Protein AF-K9YXH7-F1 (afdb_monomer_lite)

Secondary structure (DSSP, 8-state):
---------------------HHHHHHHHHHHHHHHHHHHHHHHHHHHHHHHHHHHHHHHHHHHHHHHHHHHHHHHTTTSPPPTT--PPPBP--SSGGGPPPP-EEESSPPSSTTEEEEE-SS-SSS--EEEEEEE---EE-SSSSSTTSEEEEEEEEEEEEGGGHHHHHS-GGG--SSPPP-STTS-TTHHHHS-SEEEEEEEE--SSTTHHHHHHHHHHT--S-GGGTT-

Foldseek 3Di:
DDDDDDDDPPPDDPPPCPDPDPVNVVVVVVVVVVVVVVPVVVVVVVVVLVVLVVLLVVLVVVQVVVVVLLLVQLQVCLAAARPPPSLHAAAAPDPDLLPGADAQEEDCDRDPDQNYWHFDDPPPPPDGFKTKGKYWHLFAFACDDNYGSHHQKIKMKIFIAGPLLVVCSHVDRPQADSDAQDSDPPDPPSSRNHYTSDMDMDMHHDDNDPCSVVSVVCRVVVVRAHPVNPPD

Radius of gyration: 32.11 Å; chains: 1; bounding box: 50×39×127 Å

Structure (mmCIF, N/CA/C/O backbone):
data_AF-K9YXH7-F1
#
_entry.id   AF-K9YXH7-F1
#
loop_
_atom_site.group_PDB
_atom_site.id
_atom_site.type_symbol
_atom_site.label_atom_id
_atom_site.label_alt_id
_atom_site.label_comp_id
_atom_site.label_asym_id
_atom_site.label_entity_id
_atom_site.label_seq_id
_atom_site.pdbx_PDB_ins_code
_atom_site.Cartn_x
_atom_site.Cartn_y
_atom_site.Cartn_z
_atom_site.occupancy
_atom_site.B_iso_or_equiv
_atom_site.auth_seq_id
_atom_site.auth_comp_id
_atom_site.auth_asym_id
_atom_site.auth_atom_id
_atom_site.pdbx_PDB_model_num
ATOM 1 N N . MET A 1 1 ? 19.233 21.476 95.643 1.00 42.69 1 MET A N 1
ATOM 2 C CA . MET A 1 1 ? 18.326 22.584 95.281 1.00 42.69 1 MET A CA 1
ATOM 3 C C . MET A 1 1 ? 17.684 22.260 93.942 1.00 42.69 1 MET A C 1
ATOM 5 O O . MET A 1 1 ? 18.399 22.058 92.976 1.00 42.69 1 MET A O 1
ATOM 9 N N . ASN A 1 2 ? 16.355 22.175 93.973 1.00 47.78 2 ASN A N 1
ATOM 10 C CA . ASN A 1 2 ? 15.365 22.302 92.900 1.00 47.78 2 ASN A CA 1
ATOM 11 C C . ASN A 1 2 ? 15.342 21.308 91.728 1.00 47.78 2 ASN A C 1
ATOM 13 O O . ASN A 1 2 ? 16.007 21.463 90.711 1.00 47.78 2 ASN A O 1
ATOM 17 N N . GLN A 1 3 ? 14.412 20.359 91.879 1.00 48.78 3 GLN A N 1
ATOM 18 C CA . GLN A 1 3 ? 13.640 19.759 90.798 1.00 48.78 3 GLN A CA 1
ATOM 19 C C . GLN A 1 3 ? 12.806 20.818 90.056 1.00 48.78 3 GLN A C 1
ATOM 21 O O . GLN A 1 3 ? 12.222 21.693 90.695 1.00 48.78 3 GLN A O 1
ATOM 26 N N . LEU A 1 4 ? 12.652 20.649 88.741 1.00 56.47 4 LEU A N 1
ATOM 27 C CA . LEU A 1 4 ? 11.488 21.105 87.976 1.00 56.47 4 LEU A CA 1
ATOM 28 C C . LEU A 1 4 ? 11.152 20.044 86.913 1.00 56.47 4 LEU A C 1
ATOM 30 O O . LEU A 1 4 ? 11.965 19.824 86.015 1.00 56.47 4 LEU A O 1
ATOM 34 N N . PRO A 1 5 ? 9.979 19.392 86.969 1.00 61.81 5 PRO A N 1
ATOM 35 C CA . PRO A 1 5 ? 9.445 18.647 85.839 1.00 61.81 5 PRO A CA 1
ATOM 36 C C . PRO A 1 5 ? 8.579 19.568 84.964 1.00 61.81 5 PRO A C 1
ATOM 38 O O . PRO A 1 5 ? 7.597 20.151 85.423 1.00 61.81 5 PRO A O 1
ATOM 41 N N . VAL A 1 6 ? 8.930 19.686 83.682 1.00 67.81 6 VAL A N 1
ATOM 42 C CA . VAL A 1 6 ? 8.092 20.331 82.662 1.00 67.81 6 VAL A CA 1
ATOM 43 C C . VAL A 1 6 ? 7.016 19.333 82.240 1.00 67.81 6 VAL A C 1
ATOM 45 O O . VAL A 1 6 ? 7.279 18.379 81.512 1.00 67.81 6 VAL A O 1
ATOM 48 N N . SER A 1 7 ? 5.798 19.541 82.732 1.00 61.22 7 SER A N 1
ATOM 49 C CA . SER A 1 7 ? 4.615 18.780 82.332 1.00 61.22 7 SER A CA 1
ATOM 50 C C . SER A 1 7 ? 4.076 19.352 81.016 1.00 61.22 7 SER A C 1
ATOM 52 O O . SER A 1 7 ? 3.487 20.432 80.997 1.00 61.22 7 SER A O 1
ATOM 54 N N . GLN A 1 8 ? 4.323 18.667 79.895 1.00 62.09 8 GLN A N 1
ATOM 55 C CA . GLN A 1 8 ? 3.686 18.986 78.616 1.00 62.09 8 GLN A CA 1
ATOM 56 C C . GLN A 1 8 ? 2.318 18.305 78.550 1.00 62.09 8 GLN A C 1
ATOM 58 O O . GLN A 1 8 ? 2.197 17.113 78.272 1.00 62.09 8 GLN A O 1
ATOM 63 N N . THR A 1 9 ? 1.274 19.085 78.806 1.00 56.44 9 THR A N 1
ATOM 64 C CA . THR A 1 9 ? -0.117 18.683 78.610 1.00 56.44 9 THR A CA 1
ATOM 65 C C . THR A 1 9 ? -0.405 18.583 77.112 1.00 56.44 9 THR A C 1
ATOM 67 O O . THR A 1 9 ? -0.662 19.590 76.449 1.00 56.44 9 THR A O 1
ATOM 70 N N . ILE A 1 10 ? -0.374 17.368 76.564 1.00 61.75 10 ILE A N 1
ATOM 71 C CA . ILE A 1 10 ? -0.907 17.078 75.229 1.00 61.75 10 ILE A CA 1
ATOM 72 C C . ILE A 1 10 ? -2.424 17.302 75.293 1.00 61.75 10 ILE A C 1
ATOM 74 O O . ILE A 1 10 ? -3.167 16.496 75.851 1.00 61.75 10 ILE A O 1
ATOM 78 N N . ARG A 1 11 ? -2.893 18.435 74.759 1.00 60.75 11 ARG A N 1
ATOM 79 C CA . ARG A 1 11 ? -4.321 18.682 74.527 1.00 60.75 11 ARG A CA 1
ATOM 80 C C . ARG A 1 11 ? -4.808 17.694 73.470 1.00 60.75 11 ARG A C 1
ATOM 82 O O . ARG A 1 11 ? -4.493 17.843 72.293 1.00 60.75 11 ARG A O 1
ATOM 89 N N . GLY A 1 12 ? -5.588 16.704 73.895 1.00 59.88 12 GLY A N 1
ATOM 90 C CA . GLY A 1 12 ? -6.367 15.873 72.987 1.00 59.88 12 GLY A CA 1
ATOM 91 C C . GLY A 1 12 ? -7.334 16.750 72.197 1.00 59.88 12 GLY A C 1
ATOM 92 O O . GLY A 1 12 ? -8.196 17.413 72.773 1.00 59.88 12 GLY A O 1
ATOM 93 N N . VAL A 1 13 ? -7.170 16.776 70.877 1.00 62.16 13 VAL A N 1
ATOM 94 C CA . VAL A 1 13 ? -8.180 17.303 69.962 1.00 62.16 13 VAL A CA 1
ATOM 95 C C . VAL A 1 13 ? -9.383 16.373 70.080 1.00 62.16 13 VAL A C 1
ATOM 97 O O . VAL A 1 13 ? -9.279 15.180 69.801 1.00 62.16 13 VAL A O 1
ATOM 100 N N . SER A 1 14 ? -10.519 16.891 70.542 1.00 57.06 14 SER A N 1
ATOM 101 C CA . SER A 1 14 ? -11.770 16.144 70.560 1.00 57.06 14 SER A CA 1
ATOM 102 C C . SER A 1 14 ? -12.183 15.853 69.118 1.00 57.06 14 SER A C 1
ATOM 104 O O . SER A 1 14 ? -12.699 16.708 68.399 1.00 57.06 14 SER A O 1
ATOM 106 N N . HIS A 1 15 ? -11.938 14.624 68.669 1.00 58.75 15 HIS A N 1
ATOM 107 C CA . HIS A 1 15 ? -12.549 14.119 67.453 1.00 58.75 15 HIS A CA 1
ATOM 108 C C . HIS A 1 15 ? -14.052 14.006 67.696 1.00 58.75 15 HIS A C 1
ATOM 110 O O . HIS A 1 15 ? -14.538 13.061 68.313 1.00 58.75 15 HIS A O 1
ATOM 116 N N . SER A 1 16 ? -14.785 15.017 67.228 1.00 55.75 16 SER A N 1
ATOM 117 C CA . SER A 1 16 ? -16.222 14.933 67.013 1.00 55.75 16 SER A CA 1
ATOM 118 C C . SER A 1 16 ? -16.457 13.814 66.001 1.00 55.75 16 SER A C 1
ATOM 120 O O . SER A 1 16 ? -16.383 14.017 64.791 1.00 55.75 16 SER A O 1
ATOM 122 N N . GLN A 1 17 ? -16.681 12.605 66.511 1.00 56.12 17 GLN A N 1
ATOM 123 C CA . GLN A 1 17 ? -17.187 11.475 65.748 1.00 56.12 17 GLN A CA 1
ATOM 124 C C . GLN A 1 17 ? -18.649 11.771 65.394 1.00 56.12 17 GLN A C 1
ATOM 126 O O . GLN A 1 17 ? -19.582 11.222 65.974 1.00 56.12 17 GLN A O 1
ATOM 131 N N . LYS A 1 18 ? -18.862 12.695 64.452 1.00 60.03 18 LYS A N 1
ATOM 132 C CA . LYS A 1 18 ? -20.087 12.706 63.657 1.00 60.03 18 LYS A CA 1
ATOM 133 C C . LYS A 1 18 ? -20.058 11.410 62.859 1.00 60.03 18 LYS A C 1
ATOM 135 O O . LYS A 1 18 ? -19.244 11.263 61.953 1.00 60.03 18 LYS A O 1
ATOM 140 N N . GLY A 1 19 ? -20.860 10.442 63.293 1.00 57.41 19 GLY A N 1
ATOM 141 C CA . GLY A 1 19 ? -20.971 9.150 62.634 1.00 57.41 19 GLY A CA 1
ATOM 142 C C . GLY A 1 19 ? -21.248 9.353 61.150 1.00 57.41 19 GLY A C 1
ATOM 143 O O . GLY A 1 19 ? -22.169 10.091 60.802 1.00 57.41 19 GLY A O 1
ATOM 144 N N . LEU A 1 20 ? -20.434 8.712 60.306 1.00 64.19 20 LEU A N 1
ATOM 145 C CA . LEU A 1 20 ? -20.708 8.535 58.884 1.00 64.19 20 LEU A CA 1
ATOM 146 C C . LEU A 1 20 ? -22.151 8.061 58.748 1.00 64.19 20 LEU A C 1
ATOM 148 O O . LEU A 1 20 ? -22.488 6.935 59.120 1.00 64.19 20 LEU A O 1
ATOM 152 N N . THR A 1 21 ? -23.027 8.940 58.278 1.00 82.81 21 THR A N 1
ATOM 153 C CA . THR A 1 21 ? -24.417 8.554 58.068 1.00 82.81 21 THR A CA 1
ATOM 154 C C . THR A 1 21 ? -24.466 7.645 56.841 1.00 82.81 21 THR A C 1
ATOM 156 O O . THR A 1 21 ? -23.789 7.892 55.846 1.00 82.81 21 THR A O 1
ATOM 159 N N . LEU A 1 22 ? -25.257 6.571 56.890 1.00 86.69 22 LEU A N 1
ATOM 160 C CA . LEU A 1 22 ? -25.404 5.608 55.784 1.00 86.69 22 LEU A CA 1
ATOM 161 C C . LEU A 1 22 ? -25.789 6.315 54.461 1.00 86.69 22 LEU A C 1
ATOM 163 O O . LEU A 1 22 ? -25.387 5.910 53.369 1.00 86.69 22 LEU A O 1
ATOM 167 N N . LEU A 1 23 ? -26.494 7.445 54.578 1.00 87.31 23 LEU A N 1
ATOM 168 C CA . LEU A 1 23 ? -26.861 8.324 53.473 1.00 87.31 23 LEU A CA 1
ATOM 169 C C . LEU A 1 23 ? -25.646 9.016 52.828 1.00 87.31 23 LEU A C 1
ATOM 171 O O . LEU A 1 23 ? -25.558 9.050 51.605 1.00 87.31 23 LEU A O 1
ATOM 175 N N . GLU A 1 24 ? -24.686 9.506 53.612 1.00 85.44 24 GLU A N 1
ATOM 176 C CA . GLU A 1 24 ? -23.459 10.143 53.109 1.00 85.44 24 GLU A CA 1
ATOM 177 C C . GLU A 1 24 ? -22.597 9.162 52.301 1.00 85.44 24 GLU A C 1
ATOM 179 O O . GLU A 1 24 ? -22.124 9.488 51.210 1.00 85.44 24 GLU A O 1
ATOM 184 N N . VAL A 1 25 ? -22.474 7.919 52.777 1.00 89.88 25 VAL A N 1
ATOM 185 C CA . VAL A 1 25 ? -21.767 6.852 52.049 1.00 89.88 25 VAL A CA 1
ATOM 186 C C . VAL A 1 25 ? -22.489 6.512 50.740 1.00 89.88 25 VAL A C 1
ATOM 188 O O . VAL A 1 25 ? -21.846 6.385 49.700 1.00 89.88 25 VAL A O 1
ATOM 191 N N . THR A 1 26 ? -23.823 6.435 50.755 1.00 91.88 26 THR A N 1
ATOM 192 C CA . THR A 1 26 ? -24.617 6.136 49.549 1.00 91.88 26 THR A CA 1
ATOM 193 C C . THR A 1 26 ? -24.473 7.234 48.493 1.00 91.88 26 THR A C 1
ATOM 195 O O . THR A 1 26 ? -24.214 6.939 47.327 1.00 91.88 26 THR A O 1
ATOM 198 N N . VAL A 1 27 ? -24.565 8.507 48.895 1.00 94.19 27 VAL A N 1
ATOM 199 C CA . VAL A 1 27 ? -24.371 9.651 47.987 1.00 94.19 27 VAL A CA 1
ATOM 200 C C . VAL A 1 27 ? -22.952 9.662 47.418 1.00 94.19 27 VAL A C 1
ATOM 202 O O . VAL A 1 27 ? -22.775 9.919 46.228 1.00 94.19 27 VAL A O 1
ATOM 205 N N . THR A 1 28 ? -21.950 9.321 48.230 1.00 94.25 28 THR A N 1
ATOM 206 C CA . THR A 1 28 ? -20.552 9.241 47.784 1.00 94.25 28 THR A CA 1
ATOM 207 C C . THR A 1 28 ? -20.365 8.177 46.701 1.00 94.25 28 THR A C 1
ATOM 209 O O . THR A 1 28 ? -19.741 8.455 45.678 1.00 94.25 28 THR A O 1
ATOM 212 N N . ILE A 1 29 ? -20.947 6.983 46.872 1.00 94.44 29 ILE A N 1
ATOM 213 C CA . ILE A 1 29 ? -20.877 5.906 45.870 1.00 94.44 29 ILE A CA 1
ATOM 214 C C . ILE A 1 29 ? -21.573 6.329 44.569 1.00 94.44 29 ILE A C 1
ATOM 216 O O . ILE A 1 29 ? -21.025 6.121 43.485 1.00 94.44 29 ILE A O 1
ATOM 220 N N . VAL A 1 30 ? -22.743 6.973 44.660 1.00 96.88 30 VAL A N 1
ATOM 221 C CA . VAL A 1 30 ? -23.467 7.473 43.479 1.00 96.88 30 VAL A CA 1
ATOM 222 C C . VAL A 1 30 ? -22.640 8.531 42.745 1.00 96.88 30 VAL A C 1
ATOM 224 O O . VAL A 1 30 ? -22.432 8.402 41.540 1.00 96.88 30 VAL A O 1
ATOM 227 N N . MET A 1 31 ? -22.093 9.524 43.449 1.00 96.44 31 MET A N 1
ATOM 228 C CA . MET A 1 31 ? -21.251 10.560 42.837 1.00 96.44 31 MET A CA 1
ATOM 229 C C . MET A 1 31 ? -19.999 9.968 42.186 1.00 96.44 31 MET A C 1
ATOM 231 O O . MET A 1 31 ? -19.670 10.324 41.055 1.00 96.44 31 MET A O 1
ATOM 235 N N . LEU A 1 32 ? -19.343 9.008 42.844 1.00 94.94 32 LEU A N 1
ATOM 236 C CA . LEU A 1 32 ? -18.189 8.316 42.276 1.00 94.94 32 LEU A CA 1
ATOM 237 C C . LEU A 1 32 ? -18.561 7.560 40.992 1.00 94.94 32 LEU A C 1
ATOM 239 O O . LEU A 1 32 ? -17.829 7.636 40.008 1.00 94.94 32 LEU A O 1
ATOM 243 N N . SER A 1 33 ? -19.713 6.882 40.966 1.00 96.00 33 SER A N 1
ATOM 244 C CA . SER A 1 33 ? -20.172 6.153 39.777 1.00 96.00 33 SER A CA 1
ATOM 245 C C . SER A 1 33 ? -20.441 7.077 38.583 1.00 96.00 33 SER A C 1
ATOM 247 O O . SER A 1 33 ? -20.037 6.762 37.464 1.00 96.00 33 SER A O 1
ATOM 249 N N . VAL A 1 34 ? -21.033 8.254 38.822 1.00 95.88 34 VAL A N 1
ATOM 250 C CA . VAL A 1 34 ? -21.290 9.260 37.779 1.00 95.88 34 VAL A CA 1
ATOM 251 C C . VAL A 1 34 ? -19.978 9.825 37.236 1.00 95.88 34 VAL A C 1
ATOM 253 O O . VAL A 1 34 ? -19.821 9.952 36.023 1.00 95.88 34 VAL A O 1
ATOM 256 N N . ILE A 1 35 ? -19.007 10.106 38.112 1.00 96.31 35 ILE A N 1
ATOM 257 C CA . ILE A 1 35 ? -17.681 10.590 37.703 1.00 96.31 35 ILE A CA 1
ATOM 258 C C . ILE A 1 35 ? -16.961 9.536 36.851 1.00 96.31 35 ILE A C 1
ATOM 260 O O . ILE A 1 35 ? -16.429 9.866 35.791 1.00 96.31 35 ILE A O 1
ATOM 264 N N . LEU A 1 36 ? -16.982 8.264 37.262 1.00 94.38 36 LEU A N 1
ATOM 265 C CA . LEU A 1 36 ? -16.363 7.177 36.499 1.00 94.38 36 LEU A CA 1
ATOM 266 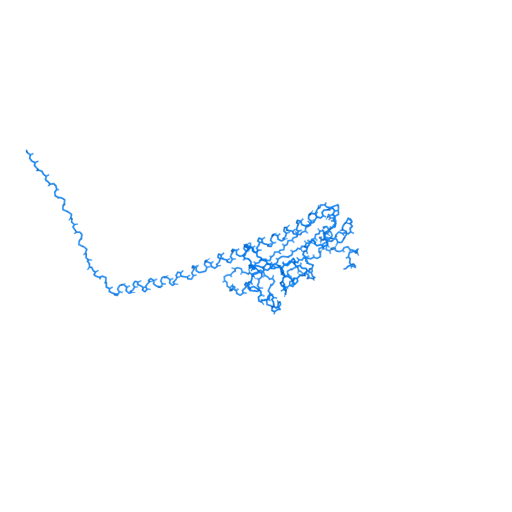C C . LEU A 1 36 ? -17.036 6.976 35.133 1.00 94.38 36 LEU A C 1
ATOM 268 O O . LEU A 1 36 ? -16.338 6.831 34.129 1.00 94.38 36 LEU A O 1
ATOM 272 N N . MET A 1 37 ? -18.372 7.038 35.066 1.00 95.06 37 MET A N 1
ATOM 273 C CA . MET A 1 37 ? -19.101 6.994 33.792 1.00 95.06 37 MET A CA 1
ATOM 274 C C . MET A 1 37 ? -18.751 8.174 32.881 1.00 95.06 37 MET A C 1
ATOM 276 O O . MET A 1 37 ? -18.622 7.983 31.676 1.00 95.06 37 MET A O 1
ATOM 280 N N . ALA A 1 38 ? -18.547 9.372 33.432 1.00 95.50 38 ALA A N 1
ATOM 281 C CA . ALA A 1 38 ? -18.155 10.540 32.648 1.00 95.50 38 ALA A CA 1
ATOM 282 C C . ALA A 1 38 ? -16.708 10.451 32.119 1.00 95.50 38 ALA A C 1
ATOM 284 O O . ALA A 1 38 ? -16.406 10.992 31.055 1.00 95.50 38 ALA A O 1
ATOM 285 N N . MET A 1 39 ? -15.812 9.752 32.826 1.00 93.56 39 MET A N 1
ATOM 286 C CA . MET A 1 39 ? -14.405 9.584 32.431 1.00 93.56 39 MET A CA 1
ATOM 287 C C . MET A 1 39 ? -14.156 8.420 31.462 1.00 93.56 39 MET A C 1
ATOM 289 O O . MET A 1 39 ? -13.145 8.426 30.758 1.00 93.56 39 MET A O 1
ATOM 293 N N . ALA A 1 40 ? -15.044 7.426 31.388 1.00 90.56 40 ALA A N 1
ATOM 294 C CA . ALA A 1 40 ? -14.839 6.262 30.523 1.00 90.56 40 ALA A CA 1
ATOM 295 C C . ALA A 1 40 ? -14.806 6.595 29.009 1.00 90.56 40 ALA A C 1
ATOM 297 O O . ALA A 1 40 ? -13.875 6.142 28.334 1.00 90.56 40 ALA A O 1
ATOM 298 N N . PRO A 1 41 ? -15.725 7.414 28.449 1.00 89.19 41 PRO A N 1
ATOM 299 C CA . PRO A 1 41 ? -15.714 7.744 27.023 1.00 89.19 41 PRO A CA 1
ATOM 300 C C . PRO A 1 41 ? -14.398 8.361 26.509 1.00 89.19 41 PRO A C 1
ATOM 302 O O . PRO A 1 41 ? -13.860 7.836 25.529 1.00 89.19 41 PRO A O 1
ATOM 305 N N . PRO A 1 42 ? -13.813 9.412 27.130 1.00 89.19 42 PRO A N 1
ATOM 306 C CA . PRO A 1 42 ? -12.579 10.008 26.613 1.00 89.19 42 PRO A CA 1
ATOM 307 C C . PRO A 1 42 ? -11.378 9.051 26.663 1.00 89.19 42 PRO A C 1
ATOM 309 O O . PRO A 1 42 ? -10.512 9.115 25.787 1.00 89.19 42 PRO A O 1
ATOM 312 N N . LEU A 1 43 ? -11.329 8.129 27.631 1.00 90.19 43 LEU A N 1
ATOM 313 C CA . LEU A 1 43 ? -10.271 7.116 27.702 1.00 90.19 43 LEU A CA 1
ATOM 314 C C . LEU A 1 43 ? -10.365 6.113 26.547 1.00 90.19 43 LEU A C 1
ATOM 316 O O . LEU A 1 43 ? -9.355 5.838 25.895 1.00 90.19 43 LEU A O 1
ATOM 320 N N . LEU A 1 44 ? -11.571 5.619 26.251 1.00 88.19 44 LEU A N 1
ATOM 321 C CA . LEU A 1 44 ? -11.805 4.705 25.128 1.00 88.19 44 LEU A CA 1
ATOM 322 C C . LEU A 1 44 ? -11.463 5.361 23.788 1.00 88.19 44 LEU A C 1
ATOM 324 O O . LEU A 1 44 ? -10.783 4.763 22.955 1.00 88.19 44 LEU A O 1
ATOM 328 N N . ILE A 1 45 ? -11.868 6.618 23.610 1.00 87.44 45 ILE A N 1
ATOM 329 C CA . ILE A 1 45 ? -11.561 7.410 22.416 1.00 87.44 45 ILE A CA 1
ATOM 330 C C . ILE A 1 45 ? -10.043 7.573 22.227 1.00 87.44 45 ILE A C 1
ATOM 332 O O . ILE A 1 45 ? -9.519 7.375 21.125 1.00 87.44 45 ILE A O 1
ATOM 336 N N . SER A 1 46 ? -9.323 7.905 23.301 1.00 88.19 46 SER A N 1
ATOM 337 C CA . SER A 1 46 ? -7.866 8.074 23.281 1.00 88.19 46 SER A CA 1
ATOM 338 C C . SER A 1 46 ? -7.149 6.773 22.910 1.00 88.19 46 SER A C 1
ATOM 340 O O . SER A 1 46 ? -6.273 6.766 22.040 1.00 88.19 46 SER A O 1
ATOM 342 N N . ALA A 1 47 ? -7.565 5.649 23.502 1.00 87.81 47 ALA A N 1
ATOM 343 C CA . ALA A 1 47 ? -7.015 4.334 23.190 1.00 87.81 47 ALA A CA 1
ATOM 344 C C . ALA A 1 47 ? -7.277 3.931 21.728 1.00 87.81 47 ALA A C 1
ATOM 346 O O . ALA A 1 47 ? -6.344 3.542 21.023 1.00 87.81 47 ALA A O 1
ATOM 347 N N . ALA A 1 48 ? -8.511 4.099 21.240 1.00 84.81 48 ALA A N 1
ATOM 348 C CA . ALA A 1 48 ? -8.875 3.782 19.861 1.00 84.81 48 ALA A CA 1
ATOM 349 C C . ALA A 1 48 ? -8.058 4.601 18.850 1.00 84.81 48 ALA A C 1
ATOM 351 O O . ALA A 1 48 ? -7.538 4.055 17.877 1.00 84.81 48 ALA A O 1
ATOM 352 N N . THR A 1 49 ? -7.878 5.899 19.107 1.00 85.44 49 THR A N 1
ATOM 353 C CA . THR A 1 49 ? -7.105 6.789 18.227 1.00 85.44 49 THR A CA 1
ATOM 354 C C . THR A 1 49 ? -5.643 6.354 18.134 1.00 85.44 49 THR A C 1
ATOM 356 O O . THR A 1 49 ? -5.081 6.328 17.042 1.00 85.44 49 THR A O 1
ATOM 359 N N . ARG A 1 50 ? -5.031 5.931 19.248 1.00 88.50 50 ARG A N 1
ATOM 360 C CA . ARG A 1 50 ? -3.649 5.419 19.256 1.00 88.50 50 ARG A CA 1
ATOM 361 C C . ARG A 1 50 ? -3.489 4.159 18.410 1.00 88.50 50 ARG A C 1
ATOM 363 O O . ARG A 1 50 ? -2.529 4.067 17.648 1.00 88.50 50 ARG A O 1
ATOM 370 N N . VAL A 1 51 ? -4.424 3.212 18.511 1.00 88.44 51 VAL A N 1
ATOM 371 C CA . VAL A 1 51 ? -4.388 1.980 17.704 1.00 88.44 51 VAL A CA 1
ATOM 372 C C . VAL A 1 51 ? -4.550 2.305 16.220 1.00 88.44 51 VAL A C 1
ATOM 374 O O . VAL A 1 51 ? -3.765 1.825 15.402 1.00 88.44 51 VAL A O 1
ATOM 377 N N . LYS A 1 52 ? -5.507 3.177 15.872 1.00 85.12 52 LYS A N 1
ATOM 378 C CA . LYS A 1 52 ? -5.704 3.628 14.487 1.00 85.12 52 LYS A CA 1
ATOM 379 C C . LYS A 1 52 ? -4.448 4.296 13.923 1.00 85.12 52 LYS A C 1
ATOM 381 O O . LYS A 1 52 ? -4.032 3.953 12.820 1.00 85.12 52 LYS A O 1
ATOM 386 N N . LEU A 1 53 ? -3.820 5.195 14.684 1.00 87.31 53 LEU A N 1
ATOM 387 C CA . LEU A 1 53 ? -2.586 5.872 14.274 1.00 87.31 53 LEU A CA 1
ATOM 388 C C . LEU A 1 53 ? -1.425 4.894 14.083 1.00 87.31 53 LEU A C 1
ATOM 390 O O . LEU A 1 53 ? -0.703 5.006 13.095 1.00 87.31 53 LEU A O 1
ATOM 394 N N . ARG A 1 54 ? -1.267 3.910 14.977 1.00 90.69 54 ARG A N 1
ATOM 395 C CA . ARG A 1 54 ? -0.220 2.888 14.847 1.00 90.69 54 ARG A CA 1
ATOM 396 C C . ARG A 1 54 ? -0.399 2.071 13.567 1.00 90.69 54 ARG A C 1
ATOM 398 O O . ARG A 1 54 ? 0.548 1.961 12.793 1.00 90.69 54 ARG A O 1
ATOM 405 N N . ARG A 1 55 ? -1.612 1.587 13.293 1.00 89.81 55 ARG A N 1
ATOM 406 C CA . ARG A 1 55 ? -1.902 0.833 12.062 1.00 89.81 55 ARG A CA 1
ATOM 407 C C . ARG A 1 55 ? -1.716 1.680 10.805 1.00 89.81 55 ARG A C 1
ATOM 409 O O . ARG A 1 55 ? -1.094 1.230 9.853 1.00 89.81 55 ARG A O 1
ATOM 416 N N . ALA A 1 56 ? -2.170 2.934 10.822 1.00 89.19 56 ALA A N 1
ATOM 417 C CA . ALA A 1 56 ? -1.944 3.860 9.713 1.00 89.19 56 ALA A CA 1
ATOM 418 C C . ALA A 1 56 ? -0.445 4.124 9.472 1.00 89.19 56 ALA A C 1
ATOM 420 O O . ALA A 1 56 ? -0.008 4.196 8.324 1.00 89.19 56 ALA A O 1
ATOM 421 N N . SER A 1 57 ? 0.364 4.228 10.536 1.00 92.06 57 SER A N 1
ATOM 422 C CA . SER A 1 57 ? 1.818 4.365 10.396 1.00 92.06 57 SER A CA 1
ATOM 423 C C . SER A 1 57 ? 2.476 3.110 9.822 1.00 92.06 57 SER A C 1
ATOM 425 O O . SER A 1 57 ? 3.330 3.238 8.952 1.00 92.06 57 SER A O 1
ATOM 427 N N . GLN A 1 58 ? 2.042 1.914 10.234 1.00 94.06 58 GLN A N 1
ATOM 428 C CA . GLN A 1 58 ? 2.540 0.648 9.686 1.00 94.06 58 GLN A CA 1
ATOM 429 C C . GLN A 1 58 ? 2.198 0.523 8.200 1.00 94.06 58 GLN A C 1
ATOM 431 O O . GLN A 1 58 ? 3.089 0.290 7.392 1.00 94.06 58 GLN A O 1
ATOM 436 N N . ALA A 1 59 ? 0.947 0.801 7.824 1.00 92.81 59 ALA A N 1
ATOM 437 C CA . ALA A 1 59 ? 0.510 0.794 6.431 1.00 92.81 59 ALA A CA 1
ATOM 438 C C . ALA A 1 59 ? 1.329 1.758 5.551 1.00 92.81 59 ALA A C 1
ATOM 440 O O . ALA A 1 59 ? 1.674 1.441 4.416 1.00 92.81 59 ALA A O 1
ATOM 441 N N . ARG A 1 60 ? 1.686 2.937 6.079 1.00 92.50 60 ARG A N 1
ATOM 442 C CA . ARG A 1 60 ? 2.544 3.901 5.375 1.00 92.50 60 ARG A CA 1
ATOM 443 C C . ARG A 1 60 ? 3.974 3.404 5.192 1.00 92.50 60 ARG A C 1
ATOM 445 O O . ARG A 1 60 ? 4.543 3.622 4.125 1.00 92.50 60 ARG A O 1
ATOM 452 N N . LEU A 1 61 ? 4.549 2.788 6.222 1.00 94.69 61 LEU A N 1
ATOM 453 C CA . LEU A 1 61 ? 5.890 2.213 6.139 1.00 94.69 61 LEU A CA 1
ATOM 454 C C . LEU A 1 61 ? 5.924 1.079 5.112 1.00 94.69 61 LEU A C 1
ATOM 456 O O . LEU A 1 61 ? 6.796 1.089 4.251 1.00 94.69 61 LEU A O 1
ATOM 460 N N . LEU A 1 62 ? 4.920 0.201 5.129 1.00 94.94 62 LEU A N 1
ATOM 461 C CA . LEU A 1 62 ? 4.787 -0.898 4.174 1.00 94.94 62 LEU A CA 1
ATOM 462 C C . LEU A 1 62 ? 4.660 -0.395 2.728 1.00 94.94 62 LEU A C 1
ATOM 464 O O . LEU A 1 62 ? 5.342 -0.869 1.826 1.00 94.94 62 LEU A O 1
ATOM 468 N N . ALA A 1 63 ? 3.847 0.639 2.498 1.00 94.44 63 ALA A N 1
ATOM 469 C CA . ALA A 1 63 ? 3.732 1.233 1.169 1.00 94.44 63 ALA A CA 1
ATOM 470 C C . ALA A 1 63 ? 5.043 1.878 0.682 1.00 94.44 63 ALA A C 1
ATOM 472 O O . ALA A 1 63 ? 5.379 1.785 -0.497 1.00 94.44 63 ALA A O 1
ATOM 473 N N . GLN A 1 64 ? 5.788 2.540 1.574 1.00 94.81 64 GLN A N 1
ATOM 474 C CA . GLN A 1 64 ? 7.099 3.106 1.240 1.00 94.81 64 GLN A CA 1
ATOM 475 C C . GLN A 1 64 ? 8.136 2.023 0.962 1.00 94.81 64 GLN A C 1
ATOM 477 O O . GLN A 1 64 ? 8.954 2.187 0.060 1.00 94.81 64 GLN A O 1
ATOM 482 N N . GLU A 1 65 ? 8.098 0.922 1.706 1.00 94.81 65 GLU A N 1
ATOM 483 C CA . GLU A 1 65 ? 8.945 -0.238 1.465 1.00 94.81 65 GLU A CA 1
ATOM 484 C C . GLU A 1 65 ? 8.717 -0.812 0.064 1.00 94.81 65 GLU A C 1
ATOM 486 O O . GLU A 1 65 ? 9.690 -1.019 -0.658 1.00 94.81 65 GLU A O 1
ATOM 491 N N . GLU A 1 66 ? 7.463 -0.951 -0.378 1.00 94.62 66 GLU A N 1
ATOM 492 C CA . GLU A 1 66 ? 7.162 -1.400 -1.743 1.00 94.62 66 GLU A CA 1
ATOM 493 C C . GLU A 1 66 ? 7.699 -0.450 -2.816 1.00 94.62 66 GLU A C 1
ATOM 495 O O . GLU A 1 66 ? 8.307 -0.892 -3.794 1.00 94.62 66 GLU A O 1
ATOM 500 N N . VAL A 1 67 ? 7.546 0.864 -2.627 1.00 94.19 67 VAL A N 1
ATOM 501 C CA . VAL A 1 67 ? 8.126 1.855 -3.547 1.00 94.19 67 VAL A CA 1
ATOM 502 C C . VAL A 1 67 ? 9.650 1.722 -3.592 1.00 94.19 67 VAL A C 1
ATOM 504 O O . VAL A 1 67 ? 10.230 1.661 -4.676 1.00 94.19 67 VAL A O 1
ATOM 507 N N . ASN A 1 68 ? 10.305 1.619 -2.434 1.00 94.25 68 ASN A N 1
ATOM 508 C CA . ASN A 1 68 ? 11.757 1.469 -2.344 1.00 94.25 68 ASN A CA 1
ATOM 509 C C . ASN A 1 68 ? 12.237 0.153 -2.969 1.00 94.25 68 ASN A C 1
ATOM 511 O O . ASN A 1 68 ? 13.280 0.124 -3.624 1.00 94.25 68 ASN A O 1
ATOM 515 N N . ARG A 1 69 ? 11.480 -0.937 -2.805 1.00 93.81 69 ARG A N 1
ATOM 516 C CA . ARG A 1 69 ? 11.770 -2.241 -3.411 1.00 93.81 69 ARG A CA 1
ATOM 517 C C . ARG A 1 69 ? 11.747 -2.139 -4.931 1.00 93.81 69 ARG A C 1
ATOM 519 O O . ARG A 1 69 ? 12.708 -2.554 -5.581 1.00 93.81 69 ARG A O 1
ATOM 526 N N . VAL A 1 70 ? 10.691 -1.544 -5.492 1.00 92.81 70 VAL A N 1
ATOM 527 C CA . VAL A 1 70 ? 10.561 -1.333 -6.940 1.00 92.81 70 VAL A CA 1
ATOM 528 C C . VAL A 1 70 ? 11.670 -0.416 -7.448 1.00 92.81 70 VAL A C 1
ATOM 530 O O . VAL A 1 70 ? 12.355 -0.778 -8.399 1.00 92.81 70 VAL A O 1
ATOM 533 N N . GLN A 1 71 ? 11.937 0.708 -6.780 1.00 91.19 71 GLN A N 1
ATOM 534 C CA . GLN A 1 71 ? 13.068 1.578 -7.123 1.00 91.19 71 GLN A CA 1
ATOM 535 C C . GLN A 1 71 ? 14.400 0.816 -7.109 1.00 91.19 71 GLN A C 1
ATOM 537 O O . GLN A 1 71 ? 15.191 0.940 -8.041 1.00 91.19 71 GLN A O 1
ATOM 542 N N . GLY A 1 72 ? 14.631 -0.036 -6.108 1.00 90.50 72 GLY A N 1
ATOM 543 C CA . GLY A 1 72 ? 15.823 -0.875 -6.020 1.00 90.50 72 GLY A CA 1
ATOM 544 C C . GLY A 1 72 ? 15.960 -1.860 -7.184 1.00 90.50 72 GLY A C 1
ATOM 545 O O . GLY A 1 72 ? 17.061 -2.038 -7.704 1.00 90.50 72 GLY A O 1
ATOM 546 N N . ILE A 1 73 ? 14.863 -2.475 -7.635 1.00 89.75 73 ILE A N 1
ATOM 547 C CA . ILE A 1 73 ? 14.850 -3.347 -8.823 1.00 89.75 73 ILE A CA 1
ATOM 548 C C . ILE A 1 73 ? 15.201 -2.547 -10.081 1.00 89.75 73 ILE A C 1
ATOM 550 O O . ILE A 1 73 ? 16.061 -2.960 -10.863 1.00 89.75 73 ILE A O 1
ATOM 554 N N . MET A 1 74 ? 14.589 -1.373 -10.234 1.00 87.19 74 MET A N 1
ATOM 555 C CA . MET A 1 74 ? 14.804 -0.484 -11.374 1.00 87.19 74 MET A CA 1
ATOM 556 C C . MET A 1 74 ? 16.258 0.009 -11.453 1.00 87.19 74 MET A C 1
ATOM 558 O O . MET A 1 74 ? 16.837 0.024 -12.542 1.00 87.19 74 MET A O 1
ATOM 562 N N . MET A 1 75 ? 16.877 0.325 -10.309 1.00 83.94 75 MET A N 1
ATOM 563 C CA . MET A 1 75 ? 18.290 0.721 -10.211 1.00 83.94 75 MET A CA 1
ATOM 564 C C . MET A 1 75 ? 19.263 -0.443 -10.451 1.00 83.94 75 MET A C 1
ATOM 566 O O . MET A 1 75 ? 20.335 -0.253 -11.016 1.00 83.94 75 MET A O 1
ATOM 570 N N . ARG A 1 76 ? 18.930 -1.670 -10.026 1.00 83.25 76 ARG A N 1
ATOM 571 C CA . ARG A 1 76 ? 19.828 -2.832 -10.186 1.00 83.25 76 ARG A CA 1
ATOM 572 C C . ARG A 1 76 ? 19.937 -3.320 -11.625 1.00 83.25 76 ARG A C 1
ATOM 574 O O . ARG A 1 76 ? 20.961 -3.881 -11.995 1.00 83.25 76 ARG A O 1
ATOM 581 N N . SER A 1 77 ? 18.915 -3.102 -12.446 1.00 74.31 77 SER A N 1
ATOM 582 C CA . SER A 1 77 ? 18.896 -3.550 -13.845 1.00 74.31 77 SER A CA 1
ATOM 583 C C . SER A 1 77 ? 19.632 -2.570 -14.792 1.00 74.31 77 SER A C 1
ATOM 585 O O . SER A 1 77 ? 19.365 -2.517 -15.986 1.00 74.31 77 SER A O 1
ATOM 587 N N . ARG A 1 78 ? 20.600 -1.797 -14.282 1.00 67.00 78 ARG A N 1
ATOM 588 C CA . ARG A 1 78 ? 21.388 -0.799 -15.027 1.00 67.00 78 ARG A CA 1
ATOM 589 C C . ARG A 1 78 ? 21.920 -1.294 -16.375 1.00 67.00 78 ARG A C 1
ATOM 591 O O . ARG A 1 78 ? 21.686 -0.642 -17.385 1.00 67.00 78 ARG A O 1
ATOM 598 N N . ASP A 1 79 ? 22.512 -2.486 -16.420 1.00 62.94 79 ASP A N 1
ATOM 599 C CA . ASP A 1 79 ? 23.221 -2.991 -17.613 1.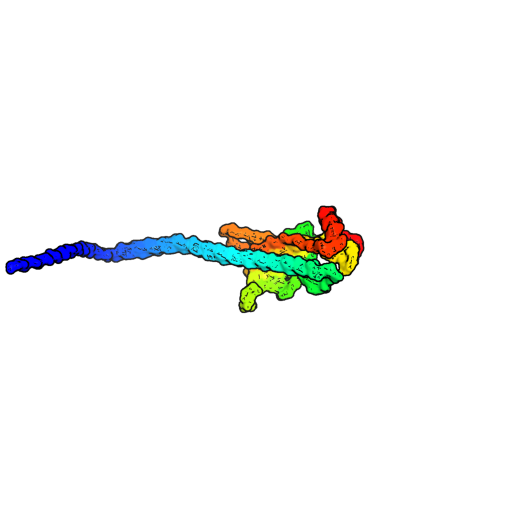00 62.94 79 ASP A CA 1
ATOM 600 C C . ASP A 1 79 ? 22.541 -4.191 -18.294 1.00 62.94 79 ASP A C 1
ATOM 602 O O . ASP A 1 79 ? 23.033 -4.704 -19.296 1.00 62.94 79 ASP A O 1
ATOM 606 N N . GLN A 1 80 ? 21.415 -4.664 -17.756 1.00 70.31 80 GLN A N 1
ATOM 607 C CA . GLN A 1 80 ? 20.704 -5.842 -18.261 1.00 70.31 80 GLN A CA 1
ATOM 608 C C . GLN A 1 80 ? 19.215 -5.559 -18.369 1.00 70.31 80 GLN A C 1
ATOM 610 O O . GLN A 1 80 ? 18.699 -4.675 -17.683 1.00 70.31 80 GLN A O 1
ATOM 615 N N . SER A 1 81 ? 18.522 -6.322 -19.210 1.00 77.31 81 SER A N 1
ATOM 616 C CA . SER A 1 81 ? 17.067 -6.316 -19.207 1.00 77.31 81 SER A CA 1
ATOM 617 C C . SER A 1 81 ? 16.531 -6.670 -17.821 1.00 77.31 81 SER A C 1
ATOM 619 O O . SER A 1 81 ? 17.139 -7.463 -17.092 1.00 77.31 81 SER A O 1
ATOM 621 N N . LEU A 1 82 ? 15.396 -6.090 -17.450 1.00 79.94 82 LEU A N 1
ATOM 622 C CA . LEU A 1 82 ? 14.663 -6.473 -16.256 1.00 79.94 82 LEU A CA 1
ATOM 623 C C . LEU A 1 82 ? 14.420 -7.988 -16.311 1.00 79.94 82 LEU A C 1
ATOM 625 O O . LEU A 1 82 ? 14.022 -8.516 -17.354 1.00 79.94 82 LEU A O 1
ATOM 629 N N . PRO A 1 83 ? 14.690 -8.725 -15.221 1.00 74.81 83 PRO A N 1
ATOM 630 C CA . PRO A 1 83 ? 14.423 -10.152 -15.215 1.00 74.81 83 PRO A CA 1
ATOM 631 C C . PRO A 1 83 ? 12.930 -10.390 -15.468 1.00 74.81 83 PRO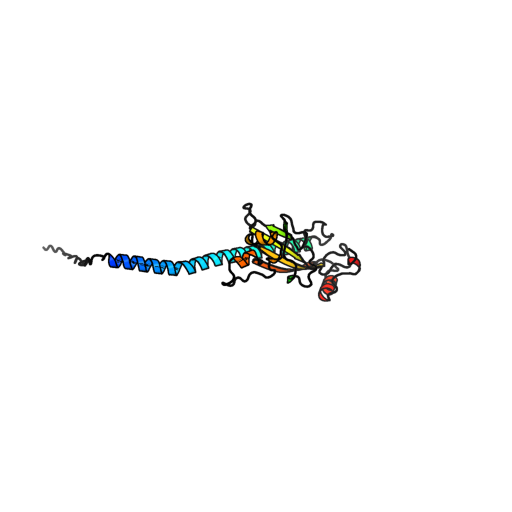 A C 1
ATOM 633 O O . PRO A 1 83 ? 12.091 -9.634 -14.986 1.00 74.81 83 PRO A O 1
ATOM 636 N N . ALA A 1 84 ? 12.581 -11.471 -16.169 1.00 67.12 84 ALA A N 1
ATOM 637 C CA . ALA A 1 84 ? 11.179 -11.817 -16.444 1.00 67.12 84 ALA A CA 1
ATOM 638 C C . ALA A 1 84 ? 10.312 -11.902 -15.165 1.00 67.12 84 ALA A C 1
ATOM 640 O O . ALA A 1 84 ? 9.111 -11.667 -15.214 1.00 67.12 84 ALA A O 1
ATOM 641 N N . ASN A 1 85 ? 10.945 -12.154 -14.012 1.00 69.19 85 ASN A N 1
ATOM 642 C CA . ASN A 1 85 ? 10.324 -12.210 -12.686 1.00 69.19 85 ASN A CA 1
ATOM 643 C C . ASN A 1 85 ? 10.665 -10.983 -11.822 1.00 69.19 85 ASN A C 1
ATOM 645 O O . ASN A 1 85 ? 10.823 -11.098 -10.608 1.00 69.19 85 ASN A O 1
ATOM 649 N N . ALA A 1 86 ? 10.853 -9.809 -12.425 1.00 76.06 86 ALA A N 1
ATOM 650 C CA . ALA A 1 86 ? 11.263 -8.605 -11.707 1.00 76.06 86 ALA A CA 1
ATOM 651 C C . ALA A 1 86 ? 10.243 -8.116 -10.660 1.00 76.06 86 ALA A C 1
ATOM 653 O O . ALA A 1 86 ? 10.559 -7.171 -9.945 1.00 76.06 86 ALA A O 1
ATOM 654 N N . ASN A 1 87 ? 9.059 -8.739 -10.527 1.00 86.81 87 ASN A N 1
ATOM 655 C CA . ASN A 1 87 ? 8.007 -8.350 -9.577 1.00 86.81 87 ASN A CA 1
ATOM 656 C C . ASN A 1 87 ? 7.795 -6.827 -9.581 1.00 86.81 87 ASN A C 1
ATOM 658 O O . ASN A 1 87 ? 7.861 -6.153 -8.544 1.00 86.81 87 ASN A O 1
ATOM 662 N N . ILE A 1 88 ? 7.651 -6.297 -10.798 1.00 89.50 88 ILE A N 1
ATOM 663 C CA . ILE A 1 88 ? 7.328 -4.900 -11.076 1.00 89.50 88 ILE A CA 1
ATOM 664 C C . ILE A 1 88 ? 5.807 -4.784 -11.012 1.00 89.50 88 ILE A C 1
ATOM 666 O O . ILE A 1 88 ? 5.133 -5.701 -11.489 1.00 89.50 88 ILE A O 1
ATOM 670 N N . PRO A 1 89 ? 5.257 -3.685 -10.468 1.00 93.69 89 PRO A N 1
ATOM 671 C CA . PRO A 1 89 ? 3.819 -3.514 -10.389 1.00 93.69 89 PRO A CA 1
ATOM 672 C C . PRO A 1 89 ? 3.131 -3.716 -11.752 1.00 93.69 89 PRO A C 1
ATOM 674 O O . PRO A 1 89 ? 3.674 -3.292 -12.786 1.00 93.69 89 PRO A O 1
ATOM 677 N N . PRO A 1 90 ? 1.935 -4.320 -11.766 1.00 93.88 90 PRO A N 1
ATOM 678 C CA . PRO A 1 90 ? 1.146 -4.492 -12.975 1.00 93.88 90 PRO A CA 1
ATOM 679 C C . PRO A 1 90 ? 0.661 -3.147 -13.521 1.00 93.88 90 PRO A C 1
ATOM 681 O O . PRO A 1 90 ? 0.433 -2.189 -12.774 1.00 93.88 90 PRO A O 1
ATOM 684 N N . ILE A 1 91 ? 0.515 -3.074 -14.844 1.00 92.75 91 ILE A N 1
ATOM 685 C CA . ILE A 1 91 ? 0.077 -1.861 -15.538 1.00 92.75 91 ILE A CA 1
ATOM 686 C C . ILE A 1 91 ? -1.438 -1.696 -15.368 1.00 92.75 91 ILE A C 1
ATOM 688 O O . ILE A 1 91 ? -2.217 -2.608 -15.633 1.00 92.75 91 ILE A O 1
ATOM 692 N N . SER A 1 92 ? -1.846 -0.510 -14.934 1.00 93.12 92 SER A N 1
ATOM 693 C CA . SER A 1 92 ? -3.226 -0.052 -14.880 1.00 93.12 92 SER A CA 1
ATOM 694 C C . SER A 1 92 ? -3.583 0.651 -16.182 1.00 93.12 92 SER A C 1
ATOM 696 O O . SER A 1 92 ? -2.889 1.571 -16.609 1.00 93.12 92 SER A O 1
ATOM 698 N N . ASN A 1 93 ? -4.709 0.254 -16.773 1.00 88.44 93 ASN A N 1
ATOM 699 C CA . ASN A 1 93 ? -5.280 0.903 -17.956 1.00 88.44 93 ASN A CA 1
ATOM 700 C C . ASN A 1 93 ? -6.162 2.114 -17.596 1.00 88.44 93 ASN A C 1
ATOM 702 O O . ASN A 1 93 ? -6.877 2.635 -18.451 1.00 88.44 93 ASN A O 1
ATOM 706 N N . ALA A 1 94 ? -6.180 2.529 -16.326 1.00 87.88 94 ALA A N 1
ATOM 707 C CA . ALA A 1 94 ? -6.959 3.678 -15.890 1.00 87.88 94 ALA A CA 1
ATOM 708 C C . ALA A 1 94 ? -6.347 4.989 -16.409 1.00 87.88 94 ALA A C 1
ATOM 710 O O . ALA A 1 94 ? -5.131 5.167 -16.391 1.00 87.88 94 ALA A O 1
ATOM 711 N N . SER A 1 95 ? -7.203 5.938 -16.796 1.00 83.75 95 SER A N 1
ATOM 712 C CA . SER A 1 95 ? -6.816 7.304 -17.185 1.00 83.75 95 SER A CA 1
ATOM 713 C C . SER A 1 95 ? -6.074 8.051 -16.078 1.00 83.75 95 SER A C 1
ATOM 715 O O . SER A 1 95 ? -5.229 8.901 -16.348 1.00 83.75 95 SER A O 1
ATOM 717 N N . ASN A 1 96 ? -6.392 7.734 -14.825 1.00 87.69 96 ASN A N 1
ATOM 718 C CA . ASN A 1 96 ? -5.719 8.243 -13.646 1.00 87.69 96 ASN A CA 1
ATOM 719 C C . ASN A 1 96 ? -5.394 7.070 -12.717 1.00 87.69 96 ASN A C 1
ATOM 721 O O . ASN A 1 96 ? -6.260 6.246 -12.425 1.00 87.69 96 ASN A O 1
ATOM 725 N N . LEU A 1 97 ? -4.172 7.026 -12.178 1.00 88.81 97 LEU A N 1
ATOM 726 C CA . LEU A 1 97 ? -3.779 6.033 -11.175 1.00 88.81 97 LEU A CA 1
ATOM 727 C C . LEU A 1 97 ? -4.761 5.954 -10.000 1.00 88.81 97 LEU A C 1
ATOM 729 O O . LEU A 1 97 ? -5.019 4.862 -9.494 1.00 88.81 97 LEU A O 1
ATOM 733 N N . ALA A 1 98 ? -5.329 7.087 -9.580 1.00 87.81 98 ALA A N 1
ATOM 734 C CA . ALA A 1 98 ? -6.316 7.137 -8.504 1.00 87.81 98 ALA A CA 1
ATOM 735 C C . ALA A 1 98 ? -7.599 6.347 -8.828 1.00 87.81 98 ALA A C 1
ATOM 737 O O . ALA A 1 98 ? -8.246 5.836 -7.917 1.00 87.81 98 ALA A O 1
ATOM 738 N N . GLU A 1 99 ? -7.937 6.190 -10.109 1.00 89.94 99 GLU A N 1
ATOM 739 C CA . GLU A 1 99 ? -9.136 5.494 -10.584 1.00 89.94 99 GLU A CA 1
ATOM 740 C C . GLU A 1 99 ? -8.917 3.997 -10.803 1.00 89.94 99 GLU A C 1
ATOM 742 O O . GLU A 1 99 ? -9.894 3.286 -11.059 1.00 89.94 99 GLU A O 1
ATOM 747 N N . THR A 1 100 ? -7.679 3.507 -10.653 1.00 92.19 100 THR A N 1
ATOM 748 C CA . THR A 1 100 ? -7.345 2.081 -10.778 1.00 92.19 100 THR A CA 1
ATOM 749 C C . THR A 1 100 ? -8.334 1.239 -9.984 1.00 92.19 100 THR A C 1
ATOM 751 O O . THR A 1 100 ? -8.672 1.588 -8.841 1.00 92.19 100 THR A O 1
ATOM 754 N N . ALA A 1 101 ? -8.814 0.161 -10.612 1.00 91.50 101 ALA A N 1
ATOM 755 C CA . ALA A 1 101 ? -9.758 -0.773 -10.016 1.00 91.50 101 ALA A CA 1
ATOM 756 C C . ALA A 1 101 ? -9.280 -1.215 -8.628 1.00 91.50 101 ALA A C 1
ATOM 758 O O . ALA A 1 101 ? -8.083 -1.245 -8.342 1.00 91.50 101 ALA A O 1
ATOM 759 N N . VAL A 1 102 ? -10.225 -1.480 -7.740 1.00 91.94 102 VAL A N 1
ATOM 760 C CA . VAL A 1 102 ? -9.926 -2.035 -6.418 1.00 91.94 102 VAL A CA 1
ATOM 761 C C . VAL A 1 102 ? -9.605 -3.531 -6.557 1.00 91.94 102 VAL A C 1
ATOM 763 O O . VAL A 1 102 ? -9.958 -4.135 -7.575 1.00 91.94 102 VAL A O 1
ATOM 766 N N . PRO A 1 103 ? -8.907 -4.128 -5.583 1.00 92.75 103 PRO A N 1
ATOM 767 C CA . PRO A 1 103 ? -8.578 -5.540 -5.644 1.00 92.75 103 PRO A CA 1
ATOM 768 C C . PRO A 1 103 ? -9.826 -6.409 -5.442 1.00 92.75 103 PRO A C 1
ATOM 770 O O . PRO A 1 103 ? -10.721 -6.065 -4.676 1.00 92.75 103 PRO A O 1
ATOM 773 N N . THR A 1 104 ? -9.874 -7.536 -6.144 1.00 91.31 104 THR A N 1
ATOM 774 C CA . THR A 1 104 ? -10.936 -8.557 -6.088 1.00 91.31 104 THR A CA 1
ATOM 775 C C . THR A 1 104 ? -10.417 -9.909 -5.617 1.00 91.31 104 THR A C 1
ATOM 777 O O . THR A 1 104 ? -11.197 -10.821 -5.370 1.00 91.31 104 THR A O 1
ATOM 780 N N . THR A 1 105 ? -9.097 -10.081 -5.590 1.00 91.56 105 THR A N 1
ATOM 781 C CA . THR A 1 105 ? -8.443 -11.344 -5.257 1.00 91.56 105 THR A CA 1
ATOM 782 C C . THR A 1 105 ? -7.283 -11.091 -4.310 1.00 91.56 105 THR A C 1
ATOM 784 O O . THR A 1 105 ? -6.535 -10.122 -4.455 1.00 91.56 105 THR A O 1
ATOM 787 N N . ILE A 1 106 ? -7.137 -11.981 -3.333 1.00 93.00 106 ILE A N 1
ATOM 788 C CA . ILE A 1 106 ? -6.019 -11.986 -2.394 1.00 93.00 106 ILE A CA 1
ATOM 789 C C . ILE A 1 106 ? -5.027 -13.056 -2.849 1.00 93.00 106 ILE A C 1
ATOM 791 O O . ILE A 1 106 ? -5.427 -14.157 -3.230 1.00 93.00 106 ILE A O 1
ATOM 795 N N . VAL A 1 107 ? -3.742 -12.719 -2.828 1.00 93.88 107 VAL A N 1
ATOM 796 C CA . VAL A 1 107 ? -2.641 -13.611 -3.202 1.00 93.88 107 VAL A CA 1
ATOM 797 C C . VAL A 1 107 ? -1.549 -13.585 -2.132 1.00 93.88 107 VAL A C 1
ATOM 799 O O . VAL A 1 107 ? -1.323 -12.560 -1.495 1.00 93.88 107 VAL A O 1
ATOM 802 N N . ASP A 1 108 ? -0.835 -14.695 -1.956 1.00 92.25 108 ASP A N 1
ATOM 803 C CA . ASP A 1 108 ? 0.324 -14.759 -1.045 1.00 92.25 108 ASP A CA 1
ATOM 804 C C . ASP A 1 108 ? 1.626 -14.297 -1.727 1.00 92.25 108 ASP A C 1
ATOM 806 O O . ASP A 1 108 ? 2.637 -14.005 -1.086 1.00 92.25 108 ASP A O 1
ATOM 810 N N . THR A 1 109 ? 1.619 -14.238 -3.060 1.00 92.31 109 THR A N 1
ATOM 811 C CA . THR A 1 109 ? 2.753 -13.807 -3.881 1.00 92.31 109 THR A CA 1
ATOM 812 C C . THR A 1 109 ? 2.624 -12.348 -4.296 1.00 92.31 109 THR A C 1
ATOM 814 O O . THR A 1 109 ? 1.594 -11.709 -4.097 1.00 92.31 109 THR A O 1
ATOM 817 N N . TYR A 1 110 ? 3.672 -11.812 -4.922 1.00 93.06 110 TYR A N 1
ATOM 818 C CA . TYR A 1 110 ? 3.611 -10.466 -5.475 1.00 93.06 110 TYR A CA 1
ATOM 819 C C . TYR A 1 110 ? 2.482 -10.342 -6.522 1.00 93.06 110 TYR A C 1
ATOM 821 O O . TYR A 1 110 ? 2.377 -11.238 -7.367 1.00 93.06 110 TYR A O 1
ATOM 829 N N . PRO A 1 111 ? 1.665 -9.268 -6.507 1.00 93.69 111 PRO A N 1
ATOM 830 C CA . PRO A 1 111 ? 0.530 -9.127 -7.416 1.00 93.69 111 PRO A CA 1
ATOM 831 C C . PRO A 1 111 ? 0.967 -9.073 -8.881 1.00 93.69 111 PRO A C 1
ATOM 833 O O . PRO A 1 111 ? 1.831 -8.282 -9.265 1.00 93.69 111 PRO A O 1
ATOM 836 N N . SER A 1 112 ? 0.343 -9.910 -9.703 1.00 92.50 112 SER A N 1
ATOM 837 C CA . SER A 1 112 ? 0.554 -9.992 -11.152 1.00 92.50 112 SER A CA 1
ATOM 838 C C . SER A 1 112 ? -0.496 -9.209 -11.947 1.00 92.50 112 SER A C 1
ATOM 840 O O . SER A 1 112 ? -0.254 -8.832 -13.093 1.00 92.50 112 SER A O 1
ATOM 842 N N . SER A 1 113 ? -1.640 -8.920 -11.321 1.00 93.44 113 SER A N 1
ATOM 843 C CA . SER A 1 113 ? -2.732 -8.104 -11.854 1.00 93.44 113 SER A CA 1
ATOM 844 C C . SER A 1 113 ? -3.027 -6.916 -10.941 1.00 93.44 113 SER A C 1
ATOM 846 O O . SER A 1 113 ? -2.882 -6.993 -9.723 1.00 93.44 113 SER A O 1
ATOM 848 N N . VAL A 1 114 ? -3.519 -5.813 -11.514 1.00 93.25 114 VAL A N 1
ATOM 849 C CA . VAL A 1 114 ? -3.984 -4.657 -10.729 1.00 93.25 114 VAL A CA 1
ATOM 850 C C . VAL A 1 114 ? -5.170 -4.996 -9.828 1.00 93.25 114 VAL A C 1
ATOM 852 O O . VAL A 1 114 ? -5.440 -4.256 -8.896 1.00 93.25 114 VAL A O 1
ATOM 855 N N . THR A 1 115 ? -5.887 -6.089 -10.083 1.00 92.94 115 THR A N 1
ATOM 856 C CA . THR A 1 115 ? -7.019 -6.548 -9.262 1.00 92.94 115 THR A CA 1
ATOM 857 C C . THR A 1 115 ? -6.598 -7.493 -8.134 1.00 92.94 115 THR A C 1
ATOM 859 O O . THR A 1 115 ? -7.457 -8.006 -7.425 1.00 92.94 115 THR A O 1
ATOM 862 N N . GLU A 1 116 ? -5.301 -7.730 -7.953 1.00 94.06 116 GLU A N 1
ATOM 863 C CA . GLU A 1 116 ? -4.763 -8.576 -6.889 1.00 94.06 116 GLU A CA 1
ATOM 864 C C . GLU A 1 116 ? -4.205 -7.720 -5.747 1.00 94.06 116 GLU A C 1
ATOM 866 O O . GLU A 1 116 ? -3.583 -6.677 -5.967 1.00 94.06 116 GLU A O 1
ATOM 871 N N . ALA A 1 117 ? -4.409 -8.177 -4.514 1.00 94.75 117 ALA A N 1
ATOM 872 C CA . ALA A 1 117 ? -3.743 -7.644 -3.335 1.00 94.75 117 ALA A CA 1
ATOM 873 C C . ALA A 1 117 ? -2.938 -8.743 -2.643 1.00 94.75 117 ALA A C 1
ATOM 875 O O . ALA A 1 117 ? -3.425 -9.854 -2.442 1.00 94.75 117 ALA A O 1
ATOM 876 N N . GLN A 1 118 ? -1.709 -8.417 -2.261 1.00 95.69 118 GLN A N 1
ATOM 877 C CA . GLN A 1 118 ? -0.839 -9.324 -1.536 1.00 95.69 118 GLN A CA 1
ATOM 878 C C . GLN A 1 118 ? -1.167 -9.308 -0.048 1.00 95.69 118 GLN A C 1
ATOM 880 O O . GLN A 1 118 ? -1.216 -8.237 0.559 1.00 95.69 118 GLN A O 1
ATOM 885 N N . ALA A 1 119 ? -1.346 -10.480 0.543 1.00 95.56 119 ALA A N 1
ATOM 886 C CA . ALA A 1 119 ? -1.442 -10.626 1.984 1.00 95.56 119 ALA A CA 1
ATOM 887 C C . ALA A 1 119 ? -0.063 -10.443 2.641 1.00 95.56 119 ALA A C 1
ATOM 889 O O . ALA A 1 119 ? 0.924 -11.041 2.210 1.00 95.56 119 ALA A O 1
ATOM 890 N N . VAL A 1 120 ? 0.012 -9.581 3.658 1.00 95.19 120 VAL A N 1
ATOM 891 C CA . VAL A 1 120 ? 1.254 -9.281 4.378 1.00 95.19 120 VAL A CA 1
ATOM 892 C C . VAL A 1 120 ? 1.035 -9.421 5.879 1.00 95.19 120 VAL A C 1
ATOM 894 O O . VAL A 1 120 ? 0.196 -8.735 6.467 1.00 95.19 120 VAL A O 1
ATOM 897 N N . ASP A 1 121 ? 1.848 -10.280 6.478 1.00 94.69 121 ASP A N 1
ATOM 898 C CA . ASP A 1 121 ? 2.042 -10.433 7.916 1.00 94.69 121 ASP A CA 1
ATOM 899 C C . ASP A 1 121 ? 3.260 -9.585 8.334 1.00 94.69 121 ASP A C 1
ATOM 901 O O . ASP A 1 121 ? 4.381 -9.811 7.862 1.00 94.69 121 ASP A O 1
ATOM 905 N N . VAL A 1 122 ? 3.035 -8.547 9.147 1.00 92.50 122 VAL A N 1
ATOM 906 C CA . VAL A 1 122 ? 4.081 -7.580 9.519 1.00 92.50 122 VAL A CA 1
ATOM 907 C C . VAL A 1 122 ? 4.809 -8.003 10.792 1.00 92.50 122 VAL A C 1
ATOM 909 O O . VAL A 1 122 ? 5.981 -7.649 10.959 1.00 92.50 122 VAL A O 1
ATOM 912 N N . ASP A 1 123 ? 4.151 -8.724 11.699 1.00 91.94 123 ASP A N 1
ATOM 913 C CA . ASP A 1 123 ? 4.735 -9.155 12.972 1.00 91.94 123 ASP A CA 1
ATOM 914 C C . ASP A 1 123 ? 5.169 -10.630 13.010 1.00 91.94 123 ASP A C 1
ATOM 916 O O . ASP A 1 123 ? 5.817 -11.047 13.976 1.00 91.94 123 ASP A O 1
ATOM 920 N N . GLN A 1 124 ? 4.968 -11.348 11.9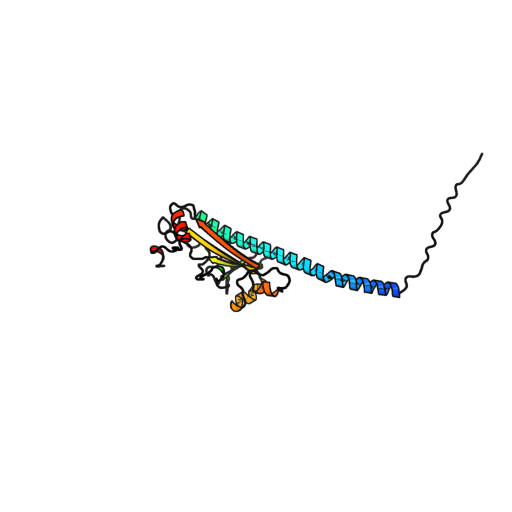04 1.00 91.44 124 GLN A N 1
ATOM 921 C CA . GLN A 1 124 ? 5.353 -12.742 11.685 1.00 91.44 124 GLN A CA 1
ATOM 922 C C . GLN A 1 124 ? 4.675 -13.703 12.666 1.00 91.44 124 GLN A C 1
ATOM 924 O O . GLN A 1 124 ? 5.267 -14.718 13.055 1.00 91.44 124 GLN A O 1
ATOM 929 N N . ASP A 1 125 ? 3.452 -13.386 13.094 1.00 92.81 125 ASP A N 1
ATOM 930 C CA . ASP A 1 125 ? 2.666 -14.237 13.987 1.00 92.81 125 ASP A CA 1
ATOM 931 C C . ASP A 1 125 ? 1.899 -15.357 13.251 1.00 92.81 125 ASP A C 1
ATOM 933 O O . ASP A 1 125 ? 1.340 -16.256 13.891 1.00 92.81 125 ASP A O 1
ATOM 937 N N . GLY A 1 126 ? 1.951 -15.365 11.914 1.00 90.88 126 GLY A N 1
ATOM 938 C CA . GLY A 1 126 ? 1.272 -16.324 11.049 1.00 90.88 126 GLY A CA 1
ATOM 939 C C . GLY A 1 126 ? -0.138 -15.896 10.638 1.00 90.88 126 GLY A C 1
ATOM 940 O O . GLY A 1 126 ? -0.823 -16.677 9.970 1.00 90.88 126 GLY A O 1
ATOM 941 N N . ALA A 1 127 ? -0.580 -14.696 11.017 1.00 92.94 127 ALA A N 1
ATOM 942 C CA . ALA A 1 127 ? -1.809 -14.070 10.561 1.00 92.94 127 ALA A CA 1
ATOM 943 C C . ALA A 1 127 ? -1.508 -12.827 9.710 1.00 92.94 127 ALA A C 1
ATOM 945 O O . ALA A 1 127 ? -0.597 -12.050 9.962 1.00 92.94 127 ALA A O 1
ATOM 946 N N . ASN A 1 128 ? -2.313 -12.616 8.671 1.00 94.06 128 ASN A N 1
ATOM 947 C CA . ASN A 1 128 ? -2.138 -11.455 7.805 1.00 94.06 128 ASN A CA 1
ATOM 948 C C . ASN A 1 128 ? -2.668 -10.189 8.493 1.00 94.06 128 ASN A C 1
ATOM 950 O O . ASN A 1 128 ? -3.802 -10.157 8.971 1.00 94.06 128 ASN A O 1
ATOM 954 N N . ASP A 1 129 ? -1.882 -9.115 8.478 1.00 93.56 129 ASP A N 1
ATOM 955 C CA . ASP A 1 129 ? -2.259 -7.821 9.056 1.00 93.56 129 ASP A CA 1
ATOM 956 C C . ASP A 1 129 ? -2.877 -6.873 8.020 1.00 93.56 129 ASP A C 1
ATOM 958 O O . ASP A 1 129 ? -3.786 -6.075 8.312 1.00 93.56 129 ASP A O 1
ATOM 962 N N . PHE A 1 130 ? -2.342 -6.929 6.801 1.00 95.75 130 PHE A N 1
ATOM 963 C CA . PHE A 1 130 ? -2.634 -5.987 5.731 1.00 95.75 130 PHE A CA 1
ATOM 964 C C . PHE A 1 130 ? -2.755 -6.685 4.379 1.00 95.75 130 PHE A C 1
ATOM 966 O O . PHE A 1 130 ? -2.145 -7.723 4.133 1.00 95.75 130 PHE A O 1
ATOM 973 N N . PHE A 1 131 ? -3.488 -6.038 3.475 1.00 95.94 131 PHE A N 1
ATOM 974 C CA . PHE A 1 131 ? -3.501 -6.384 2.058 1.00 95.94 131 PHE A CA 1
ATOM 975 C C . PHE A 1 131 ? -2.922 -5.237 1.240 1.00 95.94 131 PHE A C 1
ATOM 977 O O . PHE A 1 131 ? -3.383 -4.097 1.342 1.00 95.94 131 PHE A O 1
ATOM 984 N N . VAL A 1 132 ? -1.913 -5.526 0.426 1.00 96.44 132 VAL A N 1
ATOM 985 C CA . VAL A 1 132 ? -1.178 -4.531 -0.353 1.00 96.44 132 VAL A CA 1
ATOM 986 C C . VAL A 1 132 ? -1.502 -4.689 -1.828 1.00 96.44 132 VAL A C 1
ATOM 988 O O . VAL A 1 132 ? -1.143 -5.673 -2.465 1.00 96.44 132 VAL A O 1
ATOM 991 N N . GLN A 1 133 ? -2.160 -3.685 -2.386 1.00 95.75 133 GLN A N 1
ATOM 992 C CA . GLN A 1 133 ? -2.392 -3.567 -3.815 1.00 95.75 133 GLN A CA 1
ATOM 993 C C . GLN A 1 133 ? -1.327 -2.657 -4.418 1.00 95.75 133 GLN A C 1
ATOM 995 O O . GLN A 1 133 ? -1.128 -1.530 -3.958 1.00 95.75 133 GLN A O 1
ATOM 1000 N N . VAL A 1 134 ? -0.686 -3.120 -5.481 1.00 96.38 134 VAL A N 1
ATOM 1001 C CA . VAL A 1 134 ? 0.324 -2.367 -6.227 1.00 96.38 134 VAL A CA 1
ATOM 1002 C C . VAL A 1 134 ? -0.092 -2.271 -7.684 1.00 96.38 134 VAL A C 1
ATOM 1004 O O . VAL A 1 134 ? -0.617 -3.218 -8.262 1.00 96.38 134 VAL A O 1
ATOM 1007 N N . PHE A 1 135 ? 0.127 -1.112 -8.285 1.00 96.12 135 PHE A N 1
ATOM 1008 C CA . PHE A 1 135 ? -0.168 -0.867 -9.692 1.00 96.12 135 PHE A CA 1
ATOM 1009 C C . PHE A 1 135 ? 0.700 0.274 -10.211 1.00 96.12 135 PHE A C 1
ATOM 1011 O O . PHE A 1 135 ? 1.239 1.065 -9.437 1.00 96.12 135 PHE A O 1
ATOM 1018 N N . ARG A 1 136 ? 0.841 0.389 -11.527 1.00 94.81 136 ARG A N 1
ATOM 1019 C CA . ARG A 1 136 ? 1.551 1.501 -12.171 1.00 94.81 136 ARG A CA 1
ATOM 1020 C C . ARG A 1 136 ? 0.877 1.928 -13.458 1.00 94.81 136 ARG A C 1
ATOM 1022 O O . ARG A 1 136 ? 0.105 1.169 -14.023 1.00 94.81 136 ARG A O 1
ATOM 1029 N N . GLU A 1 137 ? 1.189 3.116 -13.945 1.00 92.75 137 GLU A N 1
ATOM 1030 C CA . GLU A 1 137 ? 0.952 3.435 -15.357 1.00 92.75 137 GLU A CA 1
ATOM 1031 C C . GLU A 1 137 ? 2.007 2.770 -16.248 1.00 92.75 137 GLU A C 1
ATOM 1033 O O . GLU A 1 137 ? 3.054 2.302 -15.785 1.00 92.75 137 GLU A O 1
ATOM 1038 N N . GLN A 1 138 ? 1.736 2.769 -17.551 1.00 88.88 138 GLN A N 1
ATOM 1039 C CA . GLN A 1 138 ? 2.701 2.367 -18.572 1.00 88.88 138 GLN A CA 1
ATOM 1040 C C . GLN A 1 138 ? 4.019 3.151 -18.425 1.00 88.88 138 GLN A C 1
ATOM 1042 O O . GLN A 1 138 ? 5.097 2.552 -18.448 1.00 88.88 138 GLN A O 1
ATOM 1047 N N . GLY A 1 139 ? 3.903 4.467 -18.210 1.00 87.88 139 GLY A N 1
ATOM 1048 C CA . GLY A 1 139 ? 5.021 5.401 -18.131 1.00 87.88 139 GLY A CA 1
ATOM 1049 C C . GLY A 1 139 ? 5.677 5.654 -19.487 1.00 87.88 139 GLY A C 1
ATOM 1050 O O . GLY A 1 139 ? 5.066 5.404 -20.528 1.00 87.88 139 GLY A O 1
ATOM 1051 N N . ALA A 1 140 ? 6.921 6.137 -19.462 1.00 87.81 140 ALA A N 1
ATOM 1052 C CA . ALA A 1 140 ? 7.781 6.154 -20.635 1.00 87.81 140 ALA A CA 1
ATOM 1053 C C . ALA A 1 140 ? 8.666 4.914 -20.708 1.00 87.81 140 ALA A C 1
ATOM 1055 O O . ALA A 1 140 ? 9.205 4.454 -19.696 1.00 87.81 140 ALA A O 1
ATOM 1056 N N . LEU A 1 141 ? 8.832 4.389 -21.919 1.00 88.62 141 LEU A N 1
ATOM 1057 C CA . LEU A 1 141 ? 9.690 3.243 -22.200 1.00 88.62 141 LEU A CA 1
ATOM 1058 C C . LEU A 1 141 ? 10.961 3.679 -22.933 1.00 88.62 141 LEU A C 1
ATOM 1060 O O . LEU A 1 141 ? 10.948 4.641 -23.696 1.00 88.62 141 LEU A O 1
ATOM 1064 N N . PHE A 1 142 ? 12.051 2.928 -22.777 1.00 84.50 142 PHE A N 1
ATOM 1065 C CA . PHE A 1 142 ? 13.238 3.144 -23.605 1.00 84.50 142 PHE A CA 1
ATOM 1066 C C . PHE A 1 142 ? 12.953 2.790 -25.073 1.00 84.50 142 PHE A C 1
ATOM 1068 O O . PHE A 1 142 ? 12.602 1.650 -25.388 1.00 84.50 142 PHE A O 1
ATOM 1075 N N . ALA A 1 143 ? 13.153 3.752 -25.978 1.00 80.81 143 ALA A N 1
ATOM 1076 C CA . ALA A 1 143 ? 13.005 3.553 -27.422 1.00 80.81 143 ALA A CA 1
ATOM 1077 C C . ALA A 1 143 ? 14.143 2.724 -28.043 1.00 80.81 143 ALA A C 1
ATOM 1079 O O . ALA A 1 143 ? 13.935 2.031 -29.039 1.00 80.81 143 ALA A O 1
ATOM 1080 N N . ALA A 1 144 ? 15.340 2.783 -27.456 1.00 73.75 144 ALA A N 1
ATOM 1081 C CA . ALA A 1 144 ? 16.543 2.112 -27.939 1.00 73.75 144 ALA A CA 1
ATOM 1082 C C . ALA A 1 144 ? 17.487 1.740 -26.779 1.00 73.75 144 ALA A C 1
ATOM 1084 O O . ALA A 1 144 ? 17.311 2.182 -25.643 1.00 73.75 144 ALA A O 1
ATOM 1085 N N . GLY A 1 145 ? 18.501 0.919 -27.071 1.00 75.25 145 GLY A N 1
ATOM 1086 C CA . GLY A 1 145 ? 19.519 0.483 -26.109 1.00 75.25 145 GLY A CA 1
ATOM 1087 C C . GLY A 1 145 ? 19.426 -1.008 -25.752 1.00 75.25 145 GLY A C 1
ATOM 1088 O O . GLY A 1 145 ? 18.739 -1.761 -26.439 1.00 75.25 145 GLY A O 1
ATOM 1089 N N . PRO A 1 146 ? 20.125 -1.462 -24.695 1.00 72.25 146 PRO A N 1
ATOM 1090 C CA . PRO A 1 146 ? 20.197 -2.879 -24.320 1.00 72.25 146 PRO A CA 1
ATOM 1091 C C . PRO A 1 146 ? 18.896 -3.436 -23.722 1.00 72.25 146 PRO A C 1
ATOM 1093 O O . PRO A 1 146 ? 18.792 -4.641 -23.515 1.00 72.25 146 PRO A O 1
ATOM 1096 N N . ALA A 1 147 ? 17.915 -2.577 -23.433 1.00 75.75 147 ALA A N 1
ATOM 1097 C CA . ALA A 1 147 ? 16.622 -2.983 -22.893 1.00 75.75 147 ALA A CA 1
ATOM 1098 C C . ALA A 1 147 ? 15.483 -2.136 -23.500 1.00 75.75 147 ALA A C 1
ATOM 1100 O O . ALA A 1 147 ? 14.899 -1.286 -22.821 1.00 75.75 147 ALA A O 1
ATOM 1101 N N . PRO A 1 148 ? 15.226 -2.292 -24.813 1.00 80.75 148 PRO A N 1
ATOM 1102 C CA . PRO A 1 148 ? 14.152 -1.572 -25.483 1.00 80.75 148 PRO A CA 1
ATOM 1103 C C . PRO A 1 148 ? 12.799 -2.023 -24.924 1.00 80.75 148 PRO A C 1
ATOM 1105 O O . PRO A 1 148 ? 12.639 -3.176 -24.525 1.00 80.75 148 PRO A O 1
ATOM 1108 N N . CYS A 1 149 ? 11.826 -1.114 -24.904 1.00 83.62 149 CYS A N 1
ATOM 1109 C CA . CYS A 1 149 ? 10.473 -1.361 -24.393 1.00 83.62 149 CYS A CA 1
ATOM 1110 C C . CYS A 1 149 ? 10.381 -1.661 -22.890 1.00 83.62 149 CYS A C 1
ATOM 1112 O O . CYS A 1 149 ? 9.328 -2.057 -22.395 1.00 83.62 149 CYS A O 1
ATOM 1114 N N . GLU A 1 150 ? 11.452 -1.408 -22.140 1.00 87.06 150 GLU A N 1
ATOM 1115 C CA . GLU A 1 150 ? 11.410 -1.417 -20.684 1.00 87.06 150 GLU A CA 1
ATOM 1116 C C . GLU A 1 150 ? 11.022 -0.057 -20.116 1.00 87.06 150 GLU A C 1
ATOM 1118 O O . GLU A 1 150 ? 11.381 0.968 -20.702 1.00 87.06 150 GLU A O 1
ATOM 1123 N N . PRO A 1 151 ? 10.359 -0.024 -18.945 1.00 88.38 151 PRO A N 1
ATOM 1124 C CA . PRO A 1 151 ? 10.050 1.226 -18.273 1.00 88.38 151 PRO A CA 1
ATOM 1125 C C . PRO A 1 151 ? 11.322 2.012 -17.949 1.00 88.38 151 PRO A C 1
ATOM 1127 O O . PRO A 1 151 ? 12.222 1.502 -17.281 1.00 88.38 151 PRO A O 1
ATOM 1130 N N . ALA A 1 152 ? 11.373 3.261 -18.399 1.00 87.69 152 ALA A N 1
ATOM 1131 C CA . ALA A 1 152 ? 12.377 4.249 -18.027 1.00 87.69 152 ALA A CA 1
ATOM 1132 C C . ALA A 1 152 ? 11.891 5.073 -16.830 1.00 87.69 152 ALA A C 1
ATOM 1134 O O . ALA A 1 152 ? 12.594 5.182 -15.827 1.00 87.69 152 ALA A O 1
ATOM 1135 N N . VAL A 1 153 ? 10.658 5.574 -16.909 1.00 90.19 153 VAL A N 1
ATOM 1136 C CA . VAL A 1 153 ? 9.989 6.316 -15.836 1.00 90.19 153 VAL A CA 1
ATOM 1137 C C . VAL A 1 153 ? 8.508 5.968 -15.812 1.00 90.19 153 VAL A C 1
ATOM 1139 O O . VAL A 1 153 ? 7.892 5.807 -16.859 1.00 90.19 153 VAL A O 1
ATOM 1142 N N . PHE A 1 154 ? 7.929 5.821 -14.628 1.00 92.69 154 PHE A N 1
ATOM 1143 C CA . PHE A 1 154 ? 6.491 5.643 -14.446 1.00 92.69 154 PHE A CA 1
ATOM 1144 C C . PHE A 1 154 ? 6.076 6.077 -13.050 1.00 92.69 154 PHE A C 1
ATOM 1146 O O . PHE A 1 154 ? 6.855 6.008 -12.095 1.00 92.69 154 PHE A O 1
ATOM 1153 N N . ARG A 1 155 ? 4.806 6.431 -12.892 1.00 93.81 155 ARG A N 1
ATOM 1154 C CA . ARG A 1 155 ? 4.183 6.534 -11.575 1.00 93.81 155 ARG A CA 1
ATOM 1155 C C . ARG A 1 155 ? 3.616 5.190 -11.153 1.00 93.81 155 ARG A C 1
ATOM 1157 O O . ARG A 1 155 ? 2.968 4.483 -11.924 1.00 93.81 155 ARG A O 1
ATOM 1164 N N . MET A 1 156 ? 3.846 4.837 -9.899 1.00 94.81 156 MET A N 1
ATOM 1165 C CA . MET A 1 156 ? 3.225 3.692 -9.250 1.00 94.81 156 MET A CA 1
ATOM 1166 C C . MET A 1 156 ? 2.324 4.141 -8.112 1.00 94.81 156 MET A C 1
ATOM 1168 O O . MET A 1 156 ? 2.586 5.145 -7.448 1.00 94.81 156 MET A O 1
ATOM 1172 N N . GLY A 1 157 ? 1.258 3.383 -7.898 1.00 95.38 157 GLY A N 1
ATOM 1173 C CA . GLY A 1 157 ? 0.361 3.500 -6.768 1.00 95.38 157 GLY A CA 1
ATOM 1174 C C . GLY A 1 157 ? 0.462 2.270 -5.876 1.00 95.38 157 GLY A C 1
ATOM 1175 O O . GLY A 1 157 ? 0.580 1.144 -6.358 1.00 95.38 157 GLY A O 1
ATOM 1176 N N . VAL A 1 158 ? 0.402 2.500 -4.568 1.00 96.44 158 VAL A N 1
ATOM 1177 C CA . VAL A 1 158 ? 0.303 1.452 -3.554 1.00 96.44 158 VAL A CA 1
ATOM 1178 C C . VAL A 1 158 ? -0.872 1.781 -2.647 1.00 96.44 158 VAL A C 1
ATOM 1180 O O . VAL A 1 158 ? -0.923 2.867 -2.064 1.00 96.44 158 VAL A O 1
ATOM 1183 N N . ARG A 1 159 ? -1.821 0.856 -2.525 1.00 95.44 159 ARG A N 1
ATOM 1184 C CA . ARG A 1 159 ? -2.931 0.944 -1.573 1.00 95.44 159 ARG A CA 1
ATOM 1185 C C . ARG A 1 159 ? -2.789 -0.168 -0.549 1.00 95.44 159 ARG A C 1
ATOM 1187 O O . ARG A 1 159 ? -2.590 -1.321 -0.910 1.00 95.44 159 ARG A O 1
ATOM 1194 N N . VAL A 1 160 ? -2.901 0.186 0.724 1.00 95.62 160 VAL A N 1
ATOM 1195 C CA . VAL A 1 160 ? -2.801 -0.762 1.834 1.00 95.62 160 VAL A CA 1
ATOM 1196 C C . VAL A 1 160 ? -4.137 -0.814 2.551 1.00 95.62 160 VAL A C 1
ATOM 1198 O O . VAL A 1 160 ? -4.567 0.174 3.150 1.00 95.62 160 VAL A O 1
ATOM 1201 N N . TYR A 1 161 ? -4.790 -1.964 2.485 1.00 94.19 161 TYR A N 1
ATOM 1202 C CA . TYR A 1 161 ? -6.047 -2.263 3.153 1.00 94.19 161 TYR A CA 1
ATOM 1203 C C . TYR A 1 161 ? -5.776 -2.973 4.481 1.00 94.19 161 TYR A C 1
ATOM 1205 O O . TYR A 1 161 ? -4.764 -3.652 4.647 1.00 94.19 161 TYR A O 1
ATOM 1213 N N . SER A 1 162 ? -6.673 -2.794 5.450 1.00 93.12 162 SER A N 1
ATOM 1214 C CA . SER A 1 162 ? -6.614 -3.546 6.707 1.00 93.12 162 SER A CA 1
ATOM 1215 C C . SER A 1 162 ? -7.061 -4.988 6.477 1.00 93.12 162 SER A C 1
ATOM 1217 O O . SER A 1 162 ? -7.908 -5.222 5.620 1.00 93.12 162 SER A O 1
ATOM 1219 N N . ILE A 1 163 ? -6.618 -5.918 7.327 1.00 91.31 163 ILE A N 1
ATOM 1220 C CA . ILE A 1 163 ? -7.205 -7.264 7.417 1.00 91.31 163 ILE A CA 1
ATOM 1221 C C . ILE A 1 163 ? -8.740 -7.258 7.527 1.00 91.31 163 ILE A C 1
ATOM 1223 O O . ILE A 1 163 ? -9.417 -8.114 6.978 1.00 91.31 163 ILE A O 1
ATOM 1227 N N . LEU A 1 164 ? -9.325 -6.227 8.146 1.00 89.38 164 LEU A N 1
ATOM 1228 C CA . LEU A 1 164 ? -10.781 -6.087 8.269 1.00 89.38 164 LEU A CA 1
ATOM 1229 C C . LEU A 1 164 ? -11.507 -5.894 6.922 1.00 89.38 164 LEU A C 1
ATOM 1231 O O . LEU A 1 164 ? -12.735 -5.926 6.887 1.00 89.38 164 LEU A O 1
ATOM 1235 N N . ALA A 1 165 ? -10.776 -5.642 5.835 1.00 89.06 165 ALA A N 1
ATOM 1236 C CA . ALA A 1 165 ? -11.322 -5.530 4.488 1.00 89.06 165 ALA A CA 1
ATOM 1237 C C . ALA A 1 165 ? -11.432 -6.880 3.757 1.00 89.06 165 ALA A C 1
ATOM 1239 O O . ALA A 1 165 ? -11.938 -6.906 2.639 1.00 89.06 165 ALA A O 1
ATOM 1240 N N . GLU A 1 166 ? -10.985 -7.987 4.363 1.00 89.31 166 GLU A N 1
ATOM 1241 C CA . GLU A 1 166 ? -10.966 -9.325 3.750 1.00 89.31 166 GLU A CA 1
ATOM 1242 C C . GLU A 1 166 ? -12.335 -9.748 3.197 1.00 89.31 166 GLU A C 1
ATOM 1244 O O . GLU A 1 166 ? -12.446 -10.158 2.040 1.00 89.31 166 GLU A O 1
ATOM 1249 N N . ASP A 1 167 ? -13.399 -9.562 3.980 1.00 85.69 167 ASP A N 1
ATOM 1250 C CA . ASP A 1 167 ? -14.760 -9.911 3.561 1.00 85.69 167 ASP A CA 1
ATOM 1251 C C . ASP A 1 167 ? -15.200 -9.125 2.314 1.00 85.69 167 ASP A C 1
ATOM 1253 O O . ASP A 1 167 ? -15.891 -9.656 1.444 1.00 85.69 167 ASP A O 1
ATOM 1257 N N . ASN A 1 168 ? -14.773 -7.864 2.198 1.00 85.81 168 ASN A N 1
ATOM 1258 C CA . ASN A 1 168 ? -15.111 -6.978 1.083 1.00 85.81 168 ASN A CA 1
ATOM 1259 C C . ASN A 1 168 ? -14.245 -7.225 -0.159 1.00 85.81 168 ASN A C 1
ATOM 1261 O O . ASN A 1 168 ? -14.722 -7.056 -1.277 1.00 85.81 168 ASN A O 1
ATOM 1265 N N . LEU A 1 169 ? -13.002 -7.671 0.029 1.00 83.12 169 LEU A N 1
ATOM 1266 C CA . LEU A 1 169 ? -12.120 -8.133 -1.046 1.00 83.12 169 LEU A CA 1
ATOM 1267 C C . LEU A 1 169 ? -12.702 -9.361 -1.756 1.00 83.12 169 LEU A C 1
ATOM 1269 O O . LEU A 1 169 ? -12.689 -9.425 -2.982 1.00 83.12 169 LEU A O 1
ATOM 1273 N N . ASN A 1 170 ? -13.261 -10.300 -0.989 1.00 75.62 170 ASN A N 1
ATOM 1274 C CA . ASN A 1 170 ? -13.747 -11.581 -1.506 1.00 75.62 170 ASN A CA 1
ATOM 1275 C C . ASN A 1 170 ? -15.198 -11.546 -2.035 1.00 75.62 170 ASN A C 1
ATOM 1277 O O . ASN A 1 170 ? -15.606 -12.457 -2.755 1.00 75.62 170 ASN A O 1
ATOM 1281 N N . SER A 1 171 ? -15.992 -10.517 -1.705 1.00 67.62 171 SER A N 1
ATOM 1282 C CA . SER A 1 171 ? -17.450 -10.486 -1.961 1.00 67.62 171 SER A CA 1
ATOM 1283 C C . SER A 1 171 ? -17.886 -9.700 -3.211 1.00 67.62 171 SER A C 1
ATOM 1285 O O . SER A 1 171 ? -19.052 -9.319 -3.319 1.00 67.62 171 SER A O 1
ATOM 1287 N N . ASN A 1 172 ? -16.988 -9.538 -4.188 1.00 61.06 172 ASN A N 1
ATOM 1288 C CA . ASN A 1 172 ? -17.054 -8.596 -5.316 1.00 61.06 172 ASN A CA 1
ATOM 1289 C C . ASN A 1 172 ? -16.759 -7.149 -4.891 1.00 61.06 172 ASN A C 1
ATOM 1291 O O . ASN A 1 172 ? -17.445 -6.575 -4.052 1.00 61.06 172 ASN A O 1
ATOM 1295 N N . SER A 1 173 ? -15.762 -6.563 -5.554 1.00 62.28 173 SER A N 1
ATOM 1296 C CA . SER A 1 173 ? -15.136 -5.239 -5.386 1.00 62.28 173 SER A CA 1
ATOM 1297 C C . SER A 1 173 ? -16.032 -4.012 -5.162 1.00 62.28 173 SER A C 1
ATOM 1299 O O . SER A 1 173 ? -15.504 -2.937 -4.892 1.00 62.28 173 SER A O 1
ATOM 1301 N N . ASP A 1 174 ? -17.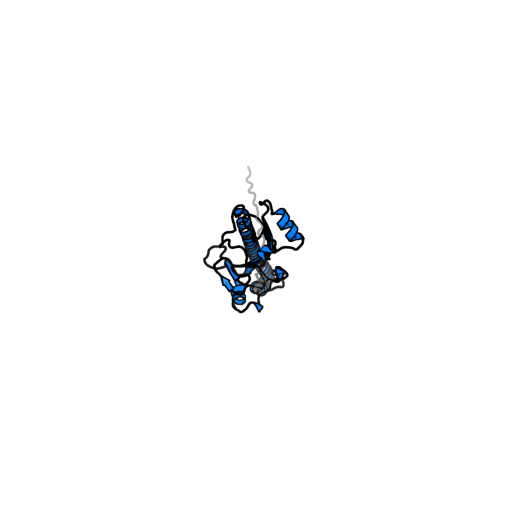351 -4.120 -5.291 1.00 64.62 174 ASP A N 1
ATOM 1302 C CA . ASP A 1 174 ? -18.274 -2.978 -5.258 1.00 64.62 174 ASP A CA 1
ATOM 1303 C C . ASP A 1 174 ? -18.396 -2.320 -3.876 1.00 64.62 174 ASP A C 1
ATOM 1305 O O . ASP A 1 174 ? -18.919 -1.212 -3.767 1.00 64.62 174 ASP A O 1
ATOM 1309 N N . SER A 1 175 ? -17.903 -2.966 -2.815 1.00 78.19 175 SER A N 1
ATOM 1310 C CA . SER A 1 175 ? -17.863 -2.380 -1.472 1.00 78.19 175 SER A CA 1
ATOM 1311 C C . SER A 1 175 ? -16.534 -1.711 -1.124 1.00 78.19 175 SER A C 1
ATOM 1313 O O . SER A 1 175 ? -16.470 -1.012 -0.112 1.00 78.19 175 SER A O 1
ATOM 1315 N N . LEU A 1 176 ? -15.476 -1.906 -1.919 1.00 83.44 176 LEU A N 1
ATOM 1316 C CA . LEU A 1 176 ? -14.174 -1.301 -1.654 1.00 83.44 176 LEU A CA 1
ATOM 1317 C C . LEU A 1 176 ? -14.066 0.080 -2.288 1.00 83.44 176 LEU A C 1
ATOM 1319 O O . LEU A 1 176 ? -14.418 0.312 -3.444 1.00 83.44 176 LEU A O 1
ATOM 1323 N N . GLU A 1 177 ? -13.482 0.989 -1.527 1.00 85.94 177 GLU A N 1
ATOM 1324 C CA . GLU A 1 177 ? -13.230 2.354 -1.949 1.00 85.94 177 GLU A CA 1
ATOM 1325 C C . GLU A 1 177 ? -11.766 2.536 -2.369 1.00 85.94 177 GLU A C 1
ATOM 1327 O O . GLU A 1 177 ? -10.866 1.750 -2.041 1.00 85.94 177 GLU A O 1
ATOM 1332 N N . LYS A 1 178 ? -11.528 3.591 -3.150 1.00 84.56 178 LYS A N 1
ATOM 1333 C CA . LYS A 1 178 ? -10.212 3.913 -3.728 1.00 84.56 178 LYS A CA 1
ATOM 1334 C C . LYS A 1 178 ? -9.467 4.980 -2.929 1.00 84.56 178 LYS A C 1
ATOM 1336 O O . LYS A 1 178 ? -8.249 5.106 -3.074 1.00 84.56 178 LYS A O 1
ATOM 1341 N N . GLU A 1 179 ? -10.192 5.750 -2.121 1.00 83.38 179 GLU A N 1
ATOM 1342 C CA . GLU A 1 179 ? -9.670 6.885 -1.366 1.00 83.38 179 GLU A CA 1
ATOM 1343 C C . GLU A 1 179 ? -9.174 6.467 0.015 1.00 83.38 179 GLU A C 1
ATOM 1345 O O . GLU A 1 179 ? -9.705 5.558 0.647 1.00 83.38 179 GLU A O 1
ATOM 1350 N N . GLN A 1 180 ? -8.127 7.136 0.502 1.00 83.06 180 GLN A N 1
ATOM 1351 C CA . GLN A 1 180 ? -7.613 6.863 1.838 1.00 83.06 180 GLN A CA 1
ATOM 1352 C C . GLN A 1 180 ? -8.684 7.159 2.892 1.00 83.06 180 GLN A C 1
ATOM 1354 O O . GLN A 1 180 ? -9.332 8.206 2.858 1.00 83.06 180 GLN A O 1
ATOM 1359 N N . ILE A 1 181 ? -8.802 6.278 3.887 1.00 82.38 181 ILE A N 1
ATOM 1360 C CA . ILE A 1 181 ? -9.694 6.508 5.018 1.00 82.38 181 ILE A CA 1
ATOM 1361 C C . ILE A 1 181 ? -9.391 7.858 5.684 1.00 82.38 181 ILE A C 1
ATOM 1363 O O . ILE A 1 181 ? -8.276 8.130 6.139 1.00 82.38 181 ILE A O 1
ATOM 1367 N N . SER A 1 182 ? -10.414 8.705 5.797 1.00 76.88 182 SER A N 1
ATOM 1368 C CA . SER A 1 182 ? -10.319 9.898 6.631 1.00 76.88 182 SER A CA 1
ATOM 1369 C C . SER A 1 182 ? -10.168 9.474 8.092 1.00 76.88 182 SER A C 1
ATOM 1371 O O . SER A 1 182 ? -11.030 8.799 8.656 1.00 76.88 182 SER A O 1
ATOM 1373 N N . LEU A 1 183 ? -9.077 9.900 8.731 1.00 68.75 183 LEU A N 1
ATOM 1374 C CA . LEU A 1 183 ? -8.841 9.695 10.166 1.00 68.75 183 LEU A CA 1
ATOM 1375 C C . LEU A 1 183 ? -9.729 10.597 11.045 1.00 68.75 183 LEU A C 1
ATOM 1377 O O . LEU A 1 183 ? -9.538 10.657 12.261 1.00 68.75 183 LEU A O 1
ATOM 1381 N N . GLN A 1 184 ? -10.681 11.319 10.448 1.00 69.12 184 GLN A N 1
ATOM 1382 C CA . GLN A 1 184 ? -11.620 12.157 11.176 1.00 69.12 184 GLN A CA 1
ATOM 1383 C C . GLN A 1 184 ? -12.604 11.312 11.997 1.00 69.12 184 GLN A C 1
ATOM 1385 O O . GLN A 1 184 ? -12.991 10.200 11.641 1.00 69.12 184 GLN A O 1
ATOM 1390 N N . PHE A 1 185 ? -12.994 11.881 13.135 1.00 58.19 185 PHE A N 1
ATOM 1391 C CA . PHE A 1 185 ? -13.678 11.226 14.250 1.00 58.19 185 PHE A CA 1
ATOM 1392 C C . PHE A 1 185 ? -15.001 10.519 13.897 1.00 58.19 185 PHE A C 1
ATOM 1394 O O . PHE A 1 185 ? -15.442 9.640 14.633 1.00 58.19 185 PHE A O 1
ATOM 1401 N N . THR A 1 186 ? -15.643 10.903 12.794 1.00 55.91 186 THR A N 1
ATOM 1402 C CA . THR A 1 186 ? -17.014 10.507 12.441 1.00 55.91 186 THR A CA 1
ATOM 1403 C C . THR A 1 186 ? -17.105 9.277 11.547 1.00 55.91 186 THR A C 1
ATOM 1405 O O . THR A 1 186 ? -18.181 8.693 11.438 1.00 55.91 186 THR A O 1
ATOM 1408 N N . ASN A 1 187 ? -15.999 8.845 10.938 1.00 57.66 187 ASN A N 1
ATOM 1409 C CA . ASN A 1 187 ? -16.009 7.669 10.078 1.00 57.66 187 ASN A CA 1
ATOM 1410 C C . ASN A 1 187 ? -15.767 6.440 10.962 1.00 57.66 187 ASN A C 1
ATOM 1412 O O . ASN A 1 187 ? -14.663 6.199 11.463 1.00 57.66 187 ASN A O 1
ATOM 1416 N N . GLY A 1 188 ? -16.852 5.717 11.247 1.00 59.44 188 GLY A N 1
ATOM 1417 C CA . GLY A 1 188 ? -16.858 4.534 12.106 1.00 59.44 188 GLY A CA 1
ATOM 1418 C C . GLY A 1 188 ? -15.878 3.445 11.654 1.00 59.44 188 GLY A C 1
ATOM 1419 O O . GLY A 1 188 ? -15.212 3.549 10.626 1.00 59.44 188 GLY A O 1
ATOM 1420 N N . LEU A 1 189 ? -15.792 2.360 12.429 1.00 64.56 189 LEU A N 1
ATOM 1421 C CA . LEU A 1 189 ? -14.964 1.180 12.114 1.00 64.56 189 LEU A CA 1
ATOM 1422 C C . LEU A 1 189 ? -15.204 0.632 10.693 1.00 64.56 189 LEU A C 1
ATOM 1424 O O . LEU A 1 189 ? -14.285 0.087 10.095 1.00 64.56 189 LEU A O 1
ATOM 1428 N N . GLN A 1 190 ? -16.394 0.865 10.133 1.00 70.19 190 GLN A N 1
ATOM 1429 C CA . GLN A 1 190 ? -16.766 0.523 8.760 1.00 70.19 190 GLN A CA 1
ATOM 1430 C C . GLN A 1 190 ? -15.861 1.168 7.698 1.00 70.19 190 GLN A C 1
ATOM 1432 O O . GLN A 1 190 ? -15.624 0.575 6.658 1.00 70.19 190 GLN A O 1
ATOM 1437 N N . GLY A 1 191 ? -15.273 2.338 7.965 1.00 77.69 191 GLY A N 1
ATOM 1438 C CA . GLY A 1 191 ? -14.327 2.935 7.023 1.00 77.69 191 GLY A CA 1
ATOM 1439 C C . GLY A 1 191 ? -13.084 2.066 6.805 1.00 77.69 191 GLY A C 1
ATOM 1440 O O . GLY A 1 191 ? -12.511 2.105 5.727 1.00 77.69 191 GLY A O 1
ATOM 1441 N N . GLN A 1 192 ? -12.677 1.260 7.795 1.00 80.88 192 GLN A N 1
ATOM 1442 C CA . GLN A 1 192 ? -11.494 0.392 7.693 1.00 80.88 192 GLN A CA 1
ATOM 1443 C C . GLN A 1 192 ? -11.758 -0.903 6.928 1.00 80.88 192 GLN A C 1
ATOM 1445 O O . GLN A 1 192 ? -10.802 -1.552 6.512 1.00 80.88 192 GLN A O 1
ATOM 1450 N N . THR A 1 193 ? -13.027 -1.285 6.773 1.00 85.56 193 THR A N 1
ATOM 1451 C CA . THR A 1 193 ? -13.403 -2.481 6.016 1.00 85.56 193 THR A CA 1
ATOM 1452 C C . THR A 1 193 ? -13.492 -2.184 4.522 1.00 85.56 193 THR A C 1
ATOM 1454 O O . THR A 1 193 ? -13.373 -3.103 3.721 1.00 85.56 193 THR A O 1
ATOM 1457 N N . THR A 1 194 ? -13.686 -0.921 4.130 1.00 87.31 194 THR A N 1
ATOM 1458 C CA . THR A 1 194 ? -13.879 -0.535 2.724 1.00 87.31 194 THR A CA 1
ATOM 1459 C C . THR A 1 194 ? -12.757 0.332 2.160 1.00 87.31 194 THR A C 1
ATOM 1461 O O . THR A 1 194 ? -12.407 0.186 0.993 1.00 87.31 194 THR A O 1
ATOM 1464 N N . ASN A 1 195 ? -12.161 1.217 2.964 1.00 90.19 195 ASN A N 1
ATOM 1465 C CA . ASN A 1 195 ? -11.165 2.176 2.487 1.00 90.19 195 ASN A CA 1
ATOM 1466 C C . ASN A 1 195 ? -9.734 1.716 2.809 1.00 90.19 195 ASN A C 1
ATOM 1468 O O . ASN A 1 195 ? -9.483 1.204 3.908 1.00 90.19 195 ASN A O 1
ATOM 1472 N N . PRO A 1 196 ? -8.755 1.974 1.923 1.00 91.62 196 PRO A N 1
ATOM 1473 C CA . PRO A 1 196 ? -7.350 1.780 2.246 1.00 91.62 196 PRO A CA 1
ATOM 1474 C C . PRO A 1 196 ? -6.918 2.669 3.423 1.00 91.62 196 PRO A C 1
ATOM 1476 O O . PRO A 1 196 ? -7.238 3.858 3.507 1.00 91.62 196 PRO A O 1
ATOM 1479 N N . MET A 1 197 ? -6.125 2.104 4.335 1.00 90.50 197 MET A N 1
ATOM 1480 C CA . MET A 1 197 ? -5.507 2.834 5.448 1.00 90.50 197 MET A CA 1
ATOM 1481 C C . MET A 1 197 ? -4.422 3.800 4.962 1.00 90.50 197 MET A C 1
ATOM 1483 O O . MET A 1 197 ? -4.157 4.824 5.597 1.00 90.50 197 MET A O 1
ATOM 1487 N N . GLY A 1 198 ? -3.811 3.484 3.821 1.00 89.31 198 GLY A N 1
ATOM 1488 C CA . GLY A 1 198 ? -2.837 4.320 3.140 1.00 89.31 198 GLY A CA 1
ATOM 1489 C C . GLY A 1 198 ? -2.945 4.157 1.632 1.00 89.31 198 GLY A C 1
ATOM 1490 O O . GLY A 1 198 ? -3.009 3.035 1.137 1.00 89.31 198 GLY A O 1
ATOM 1491 N N . ALA A 1 199 ? -2.948 5.277 0.914 1.00 91.00 199 ALA A N 1
ATOM 1492 C CA . ALA A 1 199 ? -2.827 5.315 -0.535 1.00 91.00 199 ALA A CA 1
ATOM 1493 C C . ALA A 1 199 ? -1.641 6.218 -0.878 1.00 91.00 199 ALA A C 1
ATOM 1495 O O . ALA A 1 199 ? -1.621 7.397 -0.520 1.00 91.00 199 ALA A O 1
ATOM 1496 N N . PHE A 1 200 ? -0.636 5.650 -1.531 1.00 91.19 200 PHE A N 1
ATOM 1497 C CA . PHE A 1 200 ? 0.596 6.338 -1.887 1.00 91.19 200 PHE A CA 1
ATOM 1498 C C . PHE A 1 200 ? 0.784 6.289 -3.385 1.00 91.19 200 PHE A C 1
ATOM 1500 O O . PHE A 1 200 ? 0.489 5.286 -4.026 1.00 91.19 200 PHE A O 1
ATOM 1507 N N . GLN A 1 201 ? 1.282 7.386 -3.934 1.00 93.31 201 GLN A N 1
ATOM 1508 C CA . GLN A 1 201 ? 1.715 7.454 -5.316 1.00 93.31 201 GLN A CA 1
ATOM 1509 C C . GLN A 1 201 ? 3.148 7.961 -5.320 1.00 93.31 201 GLN A C 1
ATOM 1511 O O . GLN A 1 201 ? 3.470 8.915 -4.607 1.00 93.31 201 GLN A O 1
ATOM 1516 N N . ALA A 1 202 ? 4.001 7.308 -6.093 1.00 94.00 202 ALA A N 1
ATOM 1517 C CA . ALA A 1 202 ? 5.399 7.669 -6.227 1.00 94.00 202 ALA A CA 1
ATOM 1518 C C . ALA A 1 202 ? 5.816 7.564 -7.688 1.00 94.00 202 ALA A C 1
ATOM 1520 O O . ALA A 1 202 ? 5.366 6.675 -8.408 1.00 94.00 202 ALA A O 1
ATOM 1521 N N . GLU A 1 203 ? 6.683 8.472 -8.114 1.00 92.75 203 GLU A N 1
ATOM 1522 C CA . GLU A 1 203 ? 7.360 8.362 -9.397 1.00 92.75 203 GLU A CA 1
ATOM 1523 C C . GLU A 1 203 ? 8.623 7.517 -9.225 1.00 92.75 203 GLU A C 1
ATOM 1525 O O . GLU A 1 203 ? 9.380 7.671 -8.261 1.00 92.75 203 GLU A O 1
ATOM 1530 N N . VAL A 1 204 ? 8.826 6.592 -10.152 1.00 91.69 204 VAL A N 1
ATOM 1531 C CA . VAL A 1 204 ? 10.000 5.734 -10.225 1.00 91.69 204 VAL A CA 1
ATOM 1532 C C . VAL A 1 204 ? 10.665 6.010 -11.559 1.00 91.69 204 VAL A C 1
ATOM 1534 O O . VAL A 1 204 ? 10.054 5.803 -12.602 1.00 91.69 204 VAL A O 1
ATOM 1537 N N . SER A 1 205 ? 11.915 6.470 -11.518 1.00 89.69 205 SER A N 1
ATOM 1538 C CA . SER A 1 205 ? 12.718 6.758 -12.707 1.00 89.69 205 SER A CA 1
ATOM 1539 C C . SER A 1 205 ? 14.049 6.015 -12.664 1.00 89.69 205 SER A C 1
ATOM 1541 O O . SER A 1 205 ? 14.630 5.808 -11.594 1.00 89.69 205 SER A O 1
ATOM 1543 N N . ARG A 1 206 ? 14.549 5.648 -13.842 1.00 86.50 206 ARG A N 1
ATOM 1544 C CA . ARG A 1 206 ? 15.898 5.130 -14.077 1.00 86.50 206 ARG A CA 1
ATOM 1545 C C . ARG A 1 206 ? 16.744 6.222 -14.713 1.00 86.50 206 ARG A C 1
ATOM 1547 O O . ARG A 1 206 ? 16.519 6.574 -15.864 1.00 86.50 206 ARG A O 1
ATOM 1554 N N . ASN A 1 207 ? 17.738 6.725 -13.987 1.00 76.44 207 ASN A N 1
ATOM 1555 C CA . ASN A 1 207 ? 18.544 7.876 -14.422 1.00 76.44 207 ASN A CA 1
ATOM 1556 C C . ASN A 1 207 ? 19.987 7.515 -14.809 1.00 76.44 207 ASN A C 1
ATOM 1558 O O . ASN A 1 207 ? 20.840 8.391 -14.908 1.00 76.44 207 ASN A O 1
ATOM 1562 N N . ASP A 1 208 ? 20.307 6.234 -14.955 1.00 72.81 208 ASP A N 1
ATOM 1563 C CA . ASP A 1 208 ? 21.683 5.742 -15.033 1.00 72.81 208 ASP A CA 1
ATOM 1564 C C . ASP A 1 208 ? 22.107 5.251 -16.428 1.00 72.81 208 ASP A C 1
ATOM 1566 O O . ASP A 1 208 ? 23.171 4.634 -16.551 1.00 72.81 208 ASP A O 1
ATOM 1570 N N . ARG A 1 209 ? 21.315 5.562 -17.468 1.00 71.06 209 ARG A N 1
ATOM 1571 C CA . ARG A 1 209 ? 21.542 5.165 -18.869 1.00 71.06 209 ARG A CA 1
ATOM 1572 C C . ARG A 1 209 ? 21.678 6.359 -19.811 1.00 71.06 209 ARG A C 1
ATOM 1574 O O . ARG A 1 209 ? 21.083 7.404 -19.594 1.00 71.06 209 ARG A O 1
ATOM 1581 N N . GLU A 1 210 ? 22.396 6.158 -20.915 1.00 73.75 210 GLU A N 1
ATOM 1582 C CA . GLU A 1 210 ? 22.670 7.193 -21.930 1.00 73.75 210 GLU A CA 1
ATOM 1583 C C . GLU A 1 210 ? 21.398 7.803 -22.556 1.00 73.75 210 GLU A C 1
ATOM 1585 O O . GLU A 1 210 ? 21.426 8.956 -22.971 1.00 73.75 210 GLU A O 1
ATOM 1590 N N . PHE A 1 211 ? 20.271 7.078 -22.540 1.00 77.44 211 PHE A N 1
ATOM 1591 C CA . PHE A 1 211 ? 18.977 7.516 -23.089 1.00 77.44 211 PHE A CA 1
ATOM 1592 C C . PHE A 1 211 ? 17.923 7.853 -22.019 1.00 77.44 211 PHE A C 1
ATOM 1594 O O . PHE A 1 211 ? 16.747 8.011 -22.342 1.00 77.44 211 PHE A O 1
ATOM 1601 N N . SER A 1 212 ? 18.293 7.939 -20.733 1.00 78.69 212 SER A N 1
ATOM 1602 C CA . SER A 1 212 ? 17.309 8.230 -19.677 1.00 78.69 212 SER A CA 1
ATOM 1603 C C . SER A 1 212 ? 16.750 9.648 -19.751 1.00 78.69 212 SER A C 1
ATOM 1605 O O . SER A 1 212 ? 15.603 9.860 -19.373 1.00 78.69 212 SER A O 1
ATOM 1607 N N . LEU A 1 213 ? 17.543 10.612 -20.232 1.00 83.81 213 LEU A N 1
ATOM 1608 C CA . LEU A 1 213 ? 17.090 11.995 -20.382 1.00 83.81 213 LEU A CA 1
ATOM 1609 C C . LEU A 1 213 ? 16.020 12.115 -21.472 1.00 83.81 213 LEU A C 1
ATOM 1611 O O . LEU A 1 213 ? 14.973 12.689 -21.214 1.00 83.81 213 LEU A O 1
ATOM 1615 N N . GLU A 1 214 ? 16.252 11.518 -22.642 1.00 83.69 214 GLU A N 1
ATOM 1616 C CA . GLU A 1 214 ? 15.299 11.530 -23.762 1.00 83.69 214 GLU A CA 1
ATOM 1617 C C . GLU A 1 214 ? 13.983 10.843 -23.376 1.00 83.69 214 GLU A C 1
ATOM 1619 O O . GLU A 1 214 ? 12.913 11.417 -23.545 1.00 83.69 214 GLU A O 1
ATOM 1624 N N . ALA A 1 215 ? 14.055 9.674 -22.728 1.00 80.56 215 ALA A N 1
ATOM 1625 C CA . ALA A 1 215 ? 12.861 8.985 -22.238 1.00 80.56 215 ALA A CA 1
ATOM 1626 C C . ALA A 1 215 ? 12.092 9.796 -21.174 1.00 80.56 215 ALA A C 1
ATOM 1628 O O . ALA A 1 215 ? 10.869 9.699 -21.077 1.00 80.56 215 ALA A O 1
ATOM 1629 N N . TYR A 1 216 ? 12.793 10.598 -20.366 1.00 83.06 216 TYR A N 1
ATOM 1630 C CA . TYR A 1 216 ? 12.164 11.492 -19.395 1.00 83.06 216 TYR A CA 1
ATOM 1631 C C . TYR A 1 216 ? 11.532 12.723 -20.062 1.00 83.06 216 TYR A C 1
ATOM 1633 O O . TYR A 1 216 ? 10.434 13.131 -19.686 1.00 83.06 216 TYR A O 1
ATOM 1641 N N . GLU A 1 217 ? 12.180 13.301 -21.072 1.00 85.75 217 GLU A N 1
ATOM 1642 C CA . GLU A 1 217 ? 11.604 14.384 -21.874 1.00 85.75 217 GLU A CA 1
ATOM 1643 C C . GLU A 1 217 ? 10.342 13.915 -22.613 1.00 85.75 217 GLU A C 1
ATOM 1645 O O . GLU A 1 217 ? 9.323 14.606 -22.570 1.00 85.75 217 GLU A O 1
ATOM 1650 N N . ASP A 1 218 ? 10.360 12.705 -23.179 1.00 83.38 218 ASP A N 1
ATOM 1651 C CA . ASP A 1 218 ? 9.194 12.060 -23.795 1.00 83.38 218 ASP A CA 1
ATOM 1652 C C . ASP A 1 218 ? 8.055 11.831 -22.794 1.00 83.38 218 ASP A C 1
ATOM 1654 O O . ASP A 1 218 ? 6.883 12.091 -23.088 1.00 83.38 218 ASP A O 1
ATOM 1658 N N . TYR A 1 219 ? 8.386 11.393 -21.577 1.00 84.31 219 TYR A N 1
ATOM 1659 C CA . TYR A 1 219 ? 7.413 11.254 -20.495 1.00 84.31 219 TYR A CA 1
ATOM 1660 C C . TYR A 1 219 ? 6.725 12.586 -20.170 1.00 84.31 219 TYR A C 1
ATOM 1662 O O . TYR A 1 219 ? 5.498 12.642 -20.083 1.00 84.31 219 TYR A O 1
ATOM 1670 N N . LEU A 1 220 ? 7.496 13.673 -20.044 1.00 85.44 220 LEU A N 1
ATOM 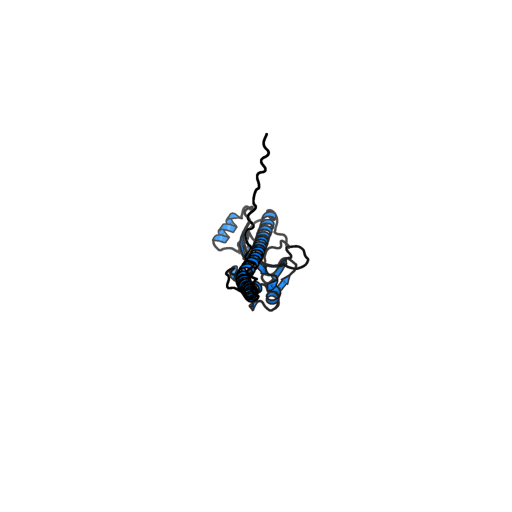1671 C CA . LEU A 1 220 ? 6.959 15.011 -19.781 1.00 85.44 220 LEU A CA 1
ATOM 1672 C C . LEU A 1 220 ? 6.149 15.570 -20.961 1.00 85.44 220 LEU A C 1
ATOM 1674 O O . LEU A 1 220 ? 5.192 16.314 -20.744 1.00 85.44 220 LEU A O 1
ATOM 1678 N N . ALA A 1 221 ? 6.511 15.212 -22.195 1.00 85.31 221 ALA A N 1
ATOM 1679 C CA . ALA A 1 221 ? 5.795 15.597 -23.409 1.00 85.31 221 ALA A CA 1
ATOM 1680 C C . ALA A 1 221 ? 4.500 14.790 -23.641 1.00 85.31 221 ALA A C 1
ATOM 1682 O O . ALA A 1 221 ? 3.685 15.163 -24.488 1.00 85.31 221 ALA A O 1
ATOM 1683 N N . GLY A 1 222 ? 4.287 13.704 -22.888 1.00 78.00 222 GLY A N 1
ATOM 1684 C CA . GLY A 1 222 ? 3.133 12.812 -23.026 1.00 78.00 222 GLY A CA 1
ATOM 1685 C C . GLY A 1 222 ? 3.273 11.763 -24.138 1.00 78.00 222 GLY A C 1
ATOM 1686 O O . GLY A 1 222 ? 2.303 11.068 -24.443 1.00 78.00 222 GLY A O 1
ATOM 1687 N N . SER A 1 223 ? 4.459 11.609 -24.733 1.00 69.12 223 SER A N 1
ATOM 1688 C CA . SER A 1 223 ? 4.798 10.610 -25.757 1.00 69.12 223 SER A CA 1
ATOM 1689 C C . SER A 1 223 ? 5.430 9.359 -25.129 1.00 69.12 223 SER A C 1
ATOM 1691 O O . SER A 1 223 ? 6.542 8.971 -25.456 1.00 69.12 223 SER A O 1
ATOM 1693 N N . GLY A 1 224 ? 4.727 8.704 -24.199 1.00 66.69 224 GLY A N 1
ATOM 1694 C CA . GLY A 1 224 ? 5.323 7.656 -23.349 1.00 66.69 224 GLY A CA 1
ATOM 1695 C C . GLY A 1 224 ? 5.655 6.313 -24.026 1.00 66.69 224 GLY A C 1
ATOM 1696 O O . GLY A 1 224 ? 6.447 5.535 -23.496 1.00 66.69 224 GLY A O 1
ATOM 1697 N N . VAL A 1 225 ? 5.088 5.989 -25.193 1.00 76.19 225 VAL A N 1
ATOM 1698 C CA . VAL A 1 225 ? 5.301 4.668 -25.817 1.00 76.19 225 VAL A CA 1
ATOM 1699 C C . VAL A 1 225 ? 5.945 4.815 -27.197 1.00 76.19 225 VAL A C 1
ATOM 1701 O O . VAL A 1 225 ? 5.282 5.276 -28.129 1.00 76.19 225 VAL A O 1
ATOM 1704 N N . PRO A 1 226 ? 7.211 4.390 -27.367 1.00 74.50 226 PRO A N 1
ATOM 1705 C CA . PRO A 1 226 ? 7.865 4.354 -28.668 1.00 74.50 226 PRO A CA 1
ATOM 1706 C C . PRO A 1 226 ? 7.088 3.458 -29.640 1.00 74.50 226 PRO A C 1
ATOM 1708 O O . PRO A 1 226 ? 6.612 2.391 -29.254 1.00 74.50 226 PRO A O 1
ATOM 1711 N N . ALA A 1 227 ? 7.020 3.825 -30.924 1.00 72.56 227 ALA A N 1
ATOM 1712 C CA . ALA A 1 227 ? 6.319 3.035 -31.948 1.00 72.56 227 ALA A CA 1
ATOM 1713 C C . ALA A 1 227 ? 6.851 1.593 -32.093 1.00 72.56 227 ALA A C 1
ATOM 1715 O O . ALA A 1 227 ? 6.136 0.708 -32.550 1.00 72.56 227 ALA A O 1
ATOM 1716 N N . ALA A 1 228 ? 8.096 1.339 -31.680 1.00 73.00 228 ALA A N 1
ATOM 1717 C CA . ALA A 1 228 ? 8.675 -0.003 -31.637 1.00 73.00 228 ALA A CA 1
ATOM 1718 C C . ALA A 1 228 ? 8.044 -0.907 -30.555 1.00 73.00 228 ALA A C 1
ATOM 1720 O O . ALA A 1 228 ? 8.140 -2.127 -30.647 1.00 73.00 228 ALA A O 1
ATOM 1721 N N . CYS A 1 229 ? 7.383 -0.319 -29.554 1.00 74.56 229 CYS A N 1
ATOM 1722 C CA . CYS A 1 229 ? 6.891 -0.994 -28.353 1.00 74.56 229 CYS A CA 1
ATOM 1723 C C . CYS A 1 229 ? 5.363 -1.136 -28.300 1.00 74.56 229 CYS A C 1
ATOM 1725 O O . CYS A 1 229 ? 4.837 -1.681 -27.338 1.00 74.56 229 CYS A O 1
ATOM 1727 N N . THR A 1 230 ? 4.636 -0.673 -29.322 1.00 67.06 230 THR A N 1
ATOM 1728 C CA . THR A 1 230 ? 3.162 -0.724 -29.394 1.00 67.06 230 THR A CA 1
ATOM 1729 C C . THR A 1 230 ? 2.603 -2.036 -29.963 1.00 67.06 230 THR A C 1
ATOM 1731 O O . THR A 1 230 ? 1.392 -2.156 -30.129 1.00 67.06 230 THR A O 1
ATOM 1734 N N . SER A 1 231 ? 3.459 -3.010 -30.291 1.00 54.88 231 SER A N 1
ATOM 1735 C CA . SER A 1 231 ? 3.074 -4.276 -30.943 1.00 54.88 231 SER A CA 1
ATOM 1736 C C . SER A 1 231 ? 3.102 -5.512 -30.031 1.00 54.88 231 SER A C 1
ATOM 1738 O O . SER A 1 231 ? 2.990 -6.628 -30.539 1.00 54.88 231 SER A O 1
ATOM 1740 N N . GLN A 1 232 ? 3.248 -5.325 -28.714 1.00 46.81 232 GLN A N 1
ATOM 1741 C CA . GLN A 1 232 ? 3.242 -6.402 -27.715 1.00 46.81 232 GLN A CA 1
ATOM 1742 C C . GLN A 1 232 ? 1.984 -6.388 -26.855 1.00 46.81 232 GLN A C 1
ATOM 1744 O O . GLN A 1 232 ? 1.545 -5.279 -26.478 1.00 46.81 232 GLN A O 1
#

Sequence (232 aa):
MNQLPVSQTIRGVSHSQKGLTLLEVTVTIVMLSVILMAMAPPLLISAATRVKLRRASQARLLAQEEVNRVQGIMMRSRDQSLPANANIPPISNASNLAETAVPTTIVDTYPSSVTEAQAVDVDQDGANDFFVQVFREQGALFAAGPAPCEPAVFRMGVRVYSILAEDNLNSNSDSLEKEQISLQFTNGLQGQTTNPMGAFQAEVSRNDREFSLEAYEDYLAGSGVPAACTSQ

pLDDT: mean 83.51, std 12.42, range [42.69, 96.88]

Organism: Dactylococcopsis salina (strain PCC 8305) (NCBI:txid13035)

InterPro domains:
  IPR012902 Prokaryotic N-terminal methylation site [PS00409] (18-38)
  IPR012902 Prokaryotic N-terminal methylation site [TIGR02532] (17-39)